Protein AF-A0A9Q1JQV5-F1 (afdb_monomer_lite)

Secondary structure (DSSP, 8-state):
------PPPSSPPP--B-TTSPBPEEEEEESSSSEEEEEEE-TTTTSTT----EEE-SPPPPHHHHHHHHHHHHHHHHHHHHHHHHHHHHHHHHHHHHHHHHHHHHHHHHHHHHHHHHHHHHHHHHHHHHHHHS--SS----TT--EEEETTEEEE-------SS-----------SS-----PPP----

Structure (mmCIF, N/CA/C/O backbone):
data_AF-A0A9Q1JQV5-F1
#
_entry.id   AF-A0A9Q1JQV5-F1
#
loop_
_atom_site.group_PDB
_atom_site.id
_atom_site.type_symbol
_atom_site.label_atom_id
_atom_site.label_alt_id
_atom_site.label_comp_id
_atom_site.label_asym_id
_atom_site.label_entity_id
_atom_site.label_seq_id
_atom_site.pdbx_PDB_ins_code
_atom_site.Cartn_x
_atom_site.Cartn_y
_atom_site.Cartn_z
_atom_site.occupancy
_atom_site.B_iso_or_equiv
_atom_site.auth_seq_id
_atom_site.auth_comp_id
_atom_site.auth_asym_id
_atom_site.auth_atom_id
_atom_site.pdbx_PDB_model_num
ATOM 1 N N . MET A 1 1 ? -1.420 -6.799 -9.155 1.00 31.72 1 MET A N 1
ATOM 2 C CA . MET A 1 1 ? -1.874 -7.531 -10.358 1.00 31.72 1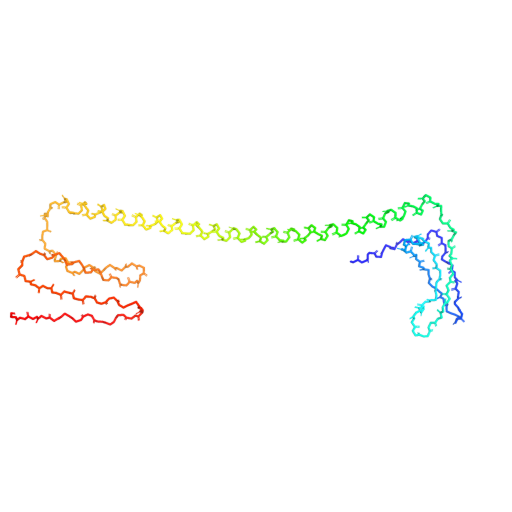 MET A CA 1
ATOM 3 C C . MET A 1 1 ? -1.419 -6.737 -11.572 1.00 31.72 1 MET A C 1
ATOM 5 O O . MET A 1 1 ? -1.831 -5.596 -11.700 1.00 31.72 1 MET A O 1
ATOM 9 N N . LEU A 1 2 ? -0.510 -7.272 -12.390 1.00 38.44 2 LEU A N 1
ATOM 10 C CA . LEU A 1 2 ? -0.051 -6.602 -13.613 1.00 38.44 2 LEU A CA 1
ATOM 11 C C . LEU A 1 2 ? -1.034 -6.947 -14.735 1.00 38.44 2 LEU A C 1
ATOM 13 O O . LEU A 1 2 ? -1.083 -8.092 -15.185 1.00 38.44 2 LEU A O 1
ATOM 17 N N . THR A 1 3 ? -1.856 -5.988 -15.151 1.00 36.53 3 THR A N 1
ATOM 18 C CA . THR A 1 3 ? -2.732 -6.151 -16.310 1.00 36.53 3 THR A CA 1
ATOM 19 C C . THR A 1 3 ? -1.882 -6.092 -17.578 1.00 36.53 3 THR A C 1
ATOM 21 O O . THR A 1 3 ? -1.351 -5.056 -17.967 1.00 36.53 3 THR A O 1
ATOM 24 N N . SER A 1 4 ? -1.723 -7.248 -18.224 1.00 40.97 4 SER A N 1
ATOM 25 C CA . SER A 1 4 ? -1.198 -7.345 -19.584 1.00 40.97 4 SER A CA 1
ATOM 26 C C . SER A 1 4 ? -2.226 -6.725 -20.534 1.00 40.97 4 SER A C 1
ATOM 28 O O . SER A 1 4 ? -3.188 -7.377 -20.937 1.00 40.97 4 SER A O 1
ATOM 30 N N . SER A 1 5 ? -2.052 -5.443 -20.858 1.00 43.06 5 SER A N 1
ATOM 31 C CA . SER A 1 5 ? -2.774 -4.815 -21.962 1.00 43.06 5 SER A CA 1
ATOM 32 C C . SER A 1 5 ? -2.203 -5.362 -23.268 1.00 43.06 5 SER A C 1
ATOM 34 O O . SER A 1 5 ? -1.092 -5.018 -23.672 1.00 43.06 5 SER A O 1
ATOM 36 N N . LYS A 1 6 ? -2.938 -6.273 -23.912 1.00 46.94 6 LYS A N 1
ATOM 37 C CA . LYS A 1 6 ? -2.655 -6.701 -25.285 1.00 46.94 6 LYS A CA 1
ATOM 38 C C . LYS A 1 6 ? -3.109 -5.600 -26.245 1.00 46.94 6 LYS A C 1
ATOM 40 O O . LYS A 1 6 ? -4.175 -5.700 -26.842 1.00 46.94 6 LYS A O 1
ATOM 45 N N . SER A 1 7 ? -2.299 -4.560 -26.411 1.00 45.34 7 SER A N 1
ATOM 46 C CA . SER A 1 7 ? -2.362 -3.719 -27.606 1.00 45.34 7 SER A CA 1
ATOM 47 C C . SER A 1 7 ? -1.628 -4.447 -28.734 1.00 45.34 7 SER A C 1
ATOM 49 O O . SER A 1 7 ? -0.429 -4.704 -28.620 1.00 45.34 7 SER A O 1
ATOM 51 N N . GLY A 1 8 ? -2.339 -4.823 -29.800 1.00 48.69 8 GLY A N 1
ATOM 52 C CA . GLY A 1 8 ? -1.699 -5.327 -31.019 1.00 48.69 8 GLY A CA 1
ATOM 53 C C . GLY A 1 8 ? -0.715 -4.290 -31.592 1.00 48.69 8 GLY A C 1
ATOM 54 O O . GLY A 1 8 ? -0.934 -3.093 -31.396 1.00 48.69 8 GLY A O 1
ATOM 55 N N . PRO A 1 9 ? 0.379 -4.693 -32.266 1.00 53.03 9 PRO A N 1
ATOM 56 C CA . PRO A 1 9 ? 1.404 -3.738 -32.673 1.00 53.03 9 PRO A CA 1
ATOM 57 C C . PRO A 1 9 ? 0.935 -2.892 -33.865 1.00 53.03 9 PRO A C 1
ATOM 59 O O . PRO A 1 9 ? 0.693 -3.430 -34.942 1.00 53.03 9 PRO A O 1
ATOM 62 N N . CYS A 1 10 ? 0.894 -1.564 -33.711 1.00 55.50 10 CYS A N 1
ATOM 63 C CA . CYS A 1 10 ? 0.786 -0.629 -34.842 1.00 55.50 10 CYS A CA 1
ATOM 64 C C . CYS A 1 10 ? 2.051 -0.610 -35.730 1.00 55.50 10 CYS A C 1
ATOM 66 O O . CYS A 1 10 ? 2.032 -0.006 -36.797 1.00 55.50 10 CYS A O 1
ATOM 68 N N . CYS A 1 11 ? 3.133 -1.291 -35.324 1.00 54.69 11 CYS A N 1
ATOM 69 C CA . CYS A 1 11 ? 4.363 -1.457 -36.103 1.00 54.69 11 CYS A CA 1
ATOM 70 C C . CYS A 1 11 ? 4.845 -2.917 -36.015 1.00 54.69 11 CYS A C 1
ATOM 72 O O . CYS A 1 11 ? 4.815 -3.482 -34.920 1.00 54.69 11 CYS A O 1
ATOM 74 N N . PRO A 1 12 ? 5.322 -3.541 -37.107 1.00 60.03 12 PRO A N 1
ATOM 75 C CA . PRO A 1 12 ? 5.851 -4.903 -37.058 1.00 60.03 12 PRO A CA 1
ATOM 76 C C . PRO A 1 12 ? 7.047 -4.992 -36.098 1.00 60.03 12 PRO A C 1
ATOM 78 O O . PRO A 1 12 ? 7.987 -4.205 -36.191 1.00 60.03 12 PRO A O 1
ATOM 81 N N . GLU A 1 13 ? 7.018 -5.953 -35.169 1.00 64.88 13 GLU A N 1
ATOM 82 C CA . GLU A 1 13 ? 8.130 -6.177 -34.239 1.00 64.88 13 GLU A CA 1
ATOM 83 C C . GLU A 1 13 ? 9.420 -6.548 -35.001 1.00 64.88 13 GLU A C 1
ATOM 85 O O . GLU A 1 13 ? 9.375 -7.396 -35.905 1.00 64.88 13 GLU A O 1
ATOM 90 N N . PRO A 1 14 ? 10.588 -5.980 -34.638 1.00 66.19 14 PRO A N 1
ATOM 91 C CA . PRO A 1 14 ? 11.852 -6.336 -35.271 1.00 66.19 14 PRO A CA 1
ATOM 92 C C . PRO A 1 14 ? 12.167 -7.823 -35.079 1.00 66.19 14 PRO A C 1
ATOM 94 O O . PRO A 1 14 ? 12.318 -8.309 -33.956 1.00 66.19 14 PRO A O 1
ATOM 97 N N . LYS A 1 15 ? 12.334 -8.564 -36.180 1.00 79.31 15 LYS A N 1
ATOM 98 C CA . LYS A 1 15 ? 12.764 -9.974 -36.157 1.00 79.31 15 LYS A CA 1
ATOM 99 C C . LYS A 1 15 ? 14.281 -10.074 -35.942 1.00 79.31 15 LYS A C 1
ATOM 101 O O . LYS A 1 15 ? 15.015 -10.477 -36.838 1.00 79.31 15 LYS A O 1
ATOM 106 N N . LYS A 1 16 ? 14.752 -9.682 -34.758 1.00 88.38 16 LYS A N 1
ATOM 107 C CA . LYS A 1 16 ? 16.171 -9.717 -34.370 1.00 88.38 16 LYS A CA 1
ATOM 108 C C . LYS A 1 16 ? 16.550 -11.068 -33.746 1.00 88.38 16 LYS A C 1
ATOM 110 O O . LYS A 1 16 ? 15.749 -11.696 -33.044 1.00 88.38 16 LYS A O 1
ATOM 115 N N . ILE A 1 17 ? 17.775 -11.513 -34.017 1.00 92.94 17 ILE A N 1
ATOM 116 C CA . ILE A 1 17 ? 18.350 -12.783 -33.556 1.00 92.94 17 ILE A CA 1
ATOM 117 C C . ILE A 1 17 ? 19.547 -12.476 -32.652 1.00 92.94 17 ILE A C 1
ATOM 119 O O . ILE A 1 17 ? 20.338 -11.596 -32.971 1.00 92.94 17 ILE A O 1
ATOM 123 N N . CYS A 1 18 ? 19.677 -13.179 -31.526 1.00 92.94 18 CYS A N 1
ATOM 124 C CA . CYS A 1 18 ? 20.790 -12.973 -30.600 1.00 92.94 18 CYS A CA 1
ATOM 125 C C . CYS A 1 18 ? 22.061 -13.711 -31.047 1.00 92.94 18 CYS A C 1
ATOM 127 O O . CYS A 1 18 ? 22.018 -14.560 -31.936 1.00 92.94 18 CYS A O 1
ATOM 129 N N . ASN A 1 19 ? 23.166 -13.494 -30.327 1.00 90.19 19 ASN A N 1
ATOM 130 C CA . ASN A 1 19 ? 24.467 -14.139 -30.575 1.00 90.19 19 ASN A CA 1
ATOM 131 C C . ASN A 1 19 ? 24.429 -15.684 -30.572 1.00 90.19 19 ASN A C 1
ATOM 133 O O . ASN A 1 19 ? 25.358 -16.323 -31.046 1.00 90.19 19 ASN A O 1
ATOM 137 N N . TYR A 1 20 ? 23.360 -16.295 -30.047 1.00 91.62 20 TYR A N 1
ATOM 138 C CA . TYR A 1 20 ? 23.155 -17.749 -30.017 1.00 91.62 20 TYR A CA 1
ATOM 139 C C . TYR A 1 20 ? 22.094 -18.235 -31.020 1.00 91.62 20 TYR A C 1
ATOM 141 O O . TYR A 1 20 ? 21.527 -19.312 -30.848 1.00 91.62 20 TYR A O 1
ATOM 149 N N . GLY A 1 21 ? 21.753 -17.431 -32.032 1.00 90.25 21 GLY A N 1
ATOM 150 C CA . GLY A 1 21 ? 20.847 -17.837 -33.113 1.00 90.25 21 GLY A CA 1
ATOM 151 C C . GLY A 1 21 ? 19.362 -17.895 -32.731 1.00 90.25 21 GLY A C 1
ATOM 152 O O . GLY A 1 21 ? 18.540 -18.378 -33.507 1.00 90.25 21 GLY A O 1
ATOM 153 N N . ARG A 1 22 ? 18.976 -17.403 -31.546 1.00 90.38 22 ARG A N 1
ATOM 154 C CA . ARG A 1 22 ? 17.585 -17.446 -31.057 1.00 90.38 22 ARG A CA 1
ATOM 155 C C . ARG A 1 22 ? 16.863 -16.119 -31.267 1.00 90.38 22 ARG A C 1
ATOM 157 O O . ARG A 1 22 ? 17.471 -15.057 -31.175 1.00 90.38 22 ARG A O 1
ATOM 164 N N . ARG A 1 23 ? 15.541 -16.177 -31.476 1.00 91.81 23 ARG A N 1
ATOM 165 C CA . ARG A 1 23 ? 14.697 -14.975 -31.590 1.00 91.81 23 ARG A CA 1
ATOM 166 C C . ARG A 1 23 ? 14.691 -14.174 -30.292 1.00 91.81 23 ARG A C 1
ATOM 168 O O . ARG A 1 23 ? 14.359 -14.707 -29.225 1.00 91.81 23 ARG A O 1
ATOM 175 N N . CYS A 1 24 ? 15.013 -12.896 -30.414 1.00 92.75 24 CYS A N 1
ATOM 176 C CA . CYS A 1 24 ? 14.991 -11.953 -29.311 1.00 92.75 24 CYS A CA 1
ATOM 177 C C . CYS A 1 24 ? 13.563 -11.537 -28.928 1.00 92.75 24 CYS A C 1
ATOM 179 O O . CYS A 1 24 ? 12.594 -11.875 -29.612 1.00 92.75 24 CYS A O 1
ATOM 181 N N . LYS A 1 25 ? 13.437 -10.840 -27.797 1.00 91.19 25 LYS A N 1
ATOM 182 C CA . LYS A 1 25 ? 12.190 -10.231 -27.318 1.00 91.19 25 LYS A CA 1
ATOM 183 C C . LYS A 1 25 ? 12.326 -8.714 -27.307 1.00 91.19 25 LYS A C 1
ATOM 185 O O . LYS A 1 25 ? 13.421 -8.213 -27.065 1.00 91.19 25 LYS A O 1
ATOM 190 N N . VAL A 1 26 ? 11.214 -8.022 -27.532 1.00 91.19 26 VAL A N 1
ATOM 191 C CA . VAL A 1 26 ? 11.098 -6.574 -27.341 1.00 91.19 26 VAL A CA 1
ATOM 192 C C . VAL A 1 26 ? 10.566 -6.309 -25.935 1.00 91.19 26 VAL A C 1
ATOM 194 O O . VAL A 1 26 ? 9.636 -6.980 -25.487 1.00 91.19 26 VAL A O 1
ATOM 197 N N . ALA A 1 27 ? 11.148 -5.337 -25.246 1.00 90.50 27 ALA A N 1
ATOM 198 C CA . ALA A 1 27 ? 10.691 -4.854 -23.952 1.00 90.50 27 ALA A CA 1
ATOM 199 C C . ALA A 1 27 ? 10.772 -3.325 -23.904 1.00 90.50 27 ALA A C 1
ATOM 201 O O . ALA A 1 27 ? 11.545 -2.722 -24.644 1.00 90.50 27 ALA A O 1
ATOM 202 N N . THR A 1 28 ? 9.989 -2.708 -23.020 1.00 90.12 28 THR A N 1
ATOM 203 C CA . THR A 1 28 ? 10.016 -1.262 -22.770 1.00 90.12 28 THR A CA 1
ATOM 204 C C . THR A 1 28 ? 10.679 -0.997 -21.426 1.00 90.12 28 THR A C 1
ATOM 206 O O . THR A 1 28 ? 10.290 -1.577 -20.411 1.00 90.12 28 THR A O 1
ATOM 209 N N . SER A 1 29 ? 11.679 -0.122 -21.400 1.00 89.94 29 SER A N 1
ATOM 210 C CA . SER A 1 29 ? 12.294 0.342 -20.163 1.00 89.94 29 SER A CA 1
ATOM 211 C C . SER A 1 29 ? 11.342 1.290 -19.434 1.00 89.94 29 SER A C 1
ATOM 213 O O . SER A 1 29 ? 10.851 2.263 -19.996 1.00 89.94 29 SER A O 1
ATOM 215 N N . MET A 1 30 ? 11.107 1.011 -18.156 1.00 87.00 30 MET A N 1
ATOM 216 C CA . MET A 1 30 ? 10.305 1.845 -17.251 1.00 87.00 30 MET A CA 1
ATOM 217 C C . MET A 1 30 ? 11.185 2.501 -16.180 1.00 87.00 30 MET A C 1
ATOM 219 O O . MET A 1 30 ? 10.740 2.783 -15.075 1.00 87.00 30 MET A O 1
ATOM 223 N N . THR A 1 31 ? 12.471 2.683 -16.482 1.00 87.69 31 THR A N 1
ATOM 224 C CA . THR A 1 31 ? 13.420 3.319 -15.563 1.00 87.69 31 THR A CA 1
ATOM 225 C C . THR A 1 31 ? 13.381 4.835 -15.719 1.00 87.69 31 THR A C 1
ATOM 227 O O . THR A 1 31 ? 13.207 5.329 -16.829 1.00 87.69 31 THR A O 1
ATOM 230 N N . LEU A 1 32 ? 13.634 5.584 -14.638 1.00 86.50 32 LEU A N 1
ATOM 231 C CA . LEU A 1 32 ? 13.692 7.054 -14.692 1.00 86.50 32 LEU A CA 1
ATOM 232 C C . LEU A 1 32 ? 14.776 7.569 -15.657 1.00 86.50 32 LEU A C 1
ATOM 234 O O . LEU A 1 32 ? 14.620 8.631 -16.249 1.00 86.50 32 LEU A O 1
ATOM 238 N N . LYS A 1 33 ? 15.866 6.806 -15.831 1.00 86.12 33 LYS A N 1
ATOM 239 C CA . LYS A 1 33 ? 16.970 7.151 -16.740 1.00 86.12 33 LYS A CA 1
ATOM 240 C C . LYS A 1 33 ? 16.616 6.925 -18.212 1.00 86.12 33 LYS A C 1
ATOM 242 O O . LYS A 1 33 ? 17.044 7.699 -19.057 1.00 86.12 33 LYS A O 1
ATOM 247 N N . ASN A 1 34 ? 15.857 5.871 -18.514 1.00 86.19 34 ASN A N 1
ATOM 248 C CA . ASN A 1 34 ? 15.462 5.510 -19.877 1.00 86.19 34 ASN A CA 1
ATOM 249 C C . ASN A 1 34 ? 13.950 5.226 -19.926 1.00 86.19 34 ASN A C 1
ATOM 251 O O . ASN A 1 34 ? 13.559 4.070 -20.111 1.00 86.19 34 ASN A O 1
ATOM 255 N N . PRO A 1 35 ? 13.082 6.222 -19.707 1.00 86.56 35 PRO A N 1
ATOM 256 C CA . PRO A 1 35 ? 11.647 5.986 -19.636 1.00 86.56 35 PRO A CA 1
ATOM 257 C C . PRO A 1 35 ? 11.096 5.688 -21.030 1.00 86.56 35 PRO A C 1
ATOM 259 O O . PRO A 1 35 ? 11.472 6.340 -21.997 1.00 86.56 35 PRO A O 1
ATOM 262 N N . ILE A 1 36 ? 10.195 4.713 -21.138 1.00 87.31 36 ILE A N 1
ATOM 263 C CA . ILE A 1 36 ? 9.396 4.403 -22.338 1.00 87.31 36 ILE A CA 1
ATOM 264 C C . ILE A 1 36 ? 10.227 3.942 -23.561 1.00 87.31 36 ILE A C 1
ATOM 266 O O . ILE A 1 36 ? 9.671 3.575 -24.590 1.00 87.31 36 ILE A O 1
ATOM 270 N N . HIS A 1 37 ? 11.551 3.832 -23.447 1.00 88.56 37 HIS A N 1
ATOM 271 C CA . HIS A 1 37 ? 12.402 3.334 -24.527 1.00 88.56 37 HIS A CA 1
ATOM 272 C C . HIS A 1 37 ? 12.245 1.830 -24.744 1.00 88.56 37 HIS A C 1
ATOM 274 O O . HIS A 1 37 ? 12.424 1.047 -23.805 1.00 88.56 37 HIS A O 1
ATOM 280 N N . ARG A 1 38 ? 11.985 1.401 -25.982 1.00 90.62 38 ARG A N 1
ATOM 281 C CA . ARG A 1 38 ? 11.983 -0.020 -26.338 1.00 90.62 38 ARG A CA 1
ATOM 282 C C . ARG A 1 38 ? 13.371 -0.513 -26.707 1.00 90.62 38 ARG A C 1
ATOM 284 O O . ARG A 1 38 ? 14.119 0.130 -27.445 1.00 90.62 38 ARG A O 1
ATOM 291 N N . PHE A 1 39 ? 13.681 -1.709 -26.236 1.00 91.31 39 PHE A N 1
ATOM 292 C CA . PHE A 1 39 ? 14.902 -2.430 -26.547 1.00 91.31 39 PHE A CA 1
ATOM 293 C C . PHE A 1 39 ? 14.593 -3.873 -26.930 1.00 91.31 39 PHE A C 1
ATOM 295 O O . PHE A 1 39 ? 13.621 -4.476 -26.468 1.00 91.31 39 PHE A O 1
ATOM 302 N N . VAL A 1 40 ? 15.444 -4.438 -27.778 1.00 93.38 40 VAL A N 1
ATOM 303 C CA . VAL A 1 40 ? 15.525 -5.871 -28.018 1.00 93.38 40 VAL A CA 1
ATOM 304 C C . VAL A 1 40 ? 16.546 -6.460 -27.062 1.00 93.38 40 VAL A C 1
ATOM 306 O O . VAL A 1 40 ? 17.635 -5.919 -26.903 1.00 93.38 40 VAL A O 1
ATOM 309 N N . HIS A 1 41 ? 16.239 -7.616 -26.483 1.00 93.06 41 HIS A N 1
ATOM 310 C CA . HIS A 1 41 ? 17.221 -8.389 -25.733 1.00 93.06 41 HIS A CA 1
ATOM 311 C C . HIS A 1 41 ? 17.092 -9.896 -25.975 1.00 93.06 41 HIS A C 1
ATOM 313 O O . HIS A 1 41 ? 16.066 -10.400 -26.457 1.00 93.06 41 HIS A O 1
ATOM 319 N N . CYS A 1 42 ? 18.147 -10.643 -25.634 1.00 94.06 42 CYS A N 1
ATOM 320 C CA . CYS A 1 42 ? 18.117 -12.102 -25.667 1.00 94.06 42 CYS A CA 1
ATOM 321 C C . CYS A 1 42 ? 16.952 -12.636 -24.822 1.00 94.06 42 CYS A C 1
ATOM 323 O O . CYS A 1 42 ? 16.752 -12.244 -23.674 1.00 94.06 42 CYS A O 1
ATOM 325 N N . ARG A 1 43 ? 16.208 -13.609 -25.359 1.00 90.62 43 ARG A N 1
ATOM 326 C CA . ARG A 1 43 ? 15.078 -14.232 -24.652 1.00 90.62 43 ARG A CA 1
ATOM 327 C C . ARG A 1 43 ? 15.454 -14.824 -23.286 1.00 90.62 43 ARG A C 1
ATOM 329 O O . ARG A 1 43 ? 14.597 -14.851 -22.408 1.00 90.62 43 ARG A O 1
ATOM 336 N N . ASN A 1 44 ? 16.701 -15.278 -23.141 1.00 92.38 44 ASN A N 1
ATOM 337 C CA . ASN A 1 44 ? 17.248 -15.872 -21.918 1.00 92.38 44 ASN A CA 1
ATOM 338 C C . ASN A 1 44 ? 18.237 -14.920 -21.212 1.00 92.38 44 ASN A C 1
ATOM 340 O O . ASN A 1 44 ? 19.111 -15.386 -20.489 1.00 92.38 44 ASN A O 1
ATOM 344 N N . TYR A 1 45 ? 18.162 -13.609 -21.470 1.00 90.12 45 TYR A N 1
ATOM 345 C CA . TYR A 1 45 ? 19.042 -12.608 -20.856 1.00 90.12 45 TYR A CA 1
ATOM 346 C C . TYR A 1 45 ? 19.071 -12.749 -19.324 1.00 90.12 45 TYR A C 1
ATOM 348 O O . TYR A 1 45 ? 18.017 -12.865 -18.700 1.00 90.12 45 TYR A O 1
ATOM 356 N N . GLY A 1 46 ? 20.270 -12.764 -18.731 1.00 85.62 46 GLY A N 1
ATOM 357 C CA . GLY A 1 46 ? 20.477 -12.917 -17.282 1.00 85.62 46 GLY A CA 1
ATOM 358 C C . GLY A 1 46 ? 20.195 -14.316 -16.708 1.00 85.62 46 GLY A C 1
ATOM 359 O O . GLY A 1 46 ? 20.370 -14.518 -15.510 1.00 85.62 46 GLY A O 1
ATOM 360 N N . GLY A 1 47 ? 19.767 -15.279 -17.530 1.00 87.75 47 GLY A N 1
ATOM 361 C CA . GLY A 1 47 ? 19.538 -16.670 -17.133 1.00 87.75 47 GLY A CA 1
ATOM 362 C C . GLY A 1 47 ? 20.606 -17.635 -17.658 1.00 87.75 47 GLY A C 1
ATOM 363 O O . GLY A 1 47 ? 21.420 -17.296 -18.520 1.00 87.75 47 GLY A O 1
ATOM 364 N N . GLY A 1 48 ? 20.572 -18.879 -17.171 1.00 85.19 48 GLY A N 1
ATOM 365 C CA . GLY A 1 48 ? 21.452 -19.950 -17.645 1.00 85.19 48 GLY A CA 1
ATOM 366 C C . GLY A 1 48 ? 21.292 -20.214 -19.149 1.00 85.19 48 GLY A C 1
ATOM 367 O O . GLY A 1 48 ? 20.178 -20.347 -19.658 1.00 85.19 48 GLY A O 1
ATOM 368 N N . GLY A 1 49 ? 22.413 -20.264 -19.875 1.00 84.56 49 GLY A N 1
ATOM 369 C CA . GLY A 1 49 ? 22.434 -20.495 -21.324 1.00 84.56 49 GLY A CA 1
ATOM 370 C C . GLY A 1 49 ? 21.956 -19.309 -22.176 1.00 84.56 49 GLY A C 1
ATOM 371 O O . GLY A 1 49 ? 21.698 -19.483 -23.371 1.00 84.56 49 GLY A O 1
ATOM 372 N N . GLY A 1 50 ? 21.791 -18.117 -21.594 1.00 89.50 50 GLY A N 1
ATOM 373 C CA . GLY A 1 50 ? 21.547 -16.859 -22.301 1.00 89.50 50 GLY A CA 1
ATOM 374 C C . GLY A 1 50 ? 22.822 -16.158 -22.766 1.00 89.50 50 GLY A C 1
ATOM 375 O O . GLY A 1 50 ? 23.915 -16.496 -22.332 1.00 89.50 50 GLY A O 1
ATOM 376 N N . CYS A 1 51 ? 22.662 -15.171 -23.647 1.00 92.25 51 CYS A N 1
ATOM 377 C CA . CYS A 1 51 ? 23.720 -14.221 -23.994 1.00 92.25 51 CYS A CA 1
ATOM 378 C C . CYS A 1 51 ? 23.274 -12.802 -23.629 1.00 92.25 51 CYS A C 1
ATOM 380 O O . CYS A 1 51 ? 22.097 -12.561 -23.347 1.00 92.25 51 CYS A O 1
ATOM 382 N N . ASP A 1 52 ? 24.220 -11.880 -23.658 1.00 92.81 52 ASP A N 1
ATOM 383 C CA . ASP A 1 52 ? 24.115 -10.473 -23.275 1.00 92.81 52 ASP A CA 1
ATOM 384 C C . ASP A 1 52 ? 23.588 -9.553 -24.388 1.00 92.81 52 ASP A C 1
ATOM 386 O O . ASP A 1 52 ? 23.573 -8.338 -24.221 1.00 92.81 52 ASP A O 1
ATOM 390 N N . TYR A 1 53 ? 23.121 -10.114 -25.510 1.00 93.94 53 TYR A N 1
ATOM 391 C CA . TYR A 1 53 ? 22.603 -9.325 -26.629 1.00 93.94 53 TYR A CA 1
ATOM 392 C C . TYR A 1 53 ? 21.508 -8.347 -26.178 1.00 93.94 53 TYR A C 1
ATOM 394 O O . TYR A 1 53 ? 20.478 -8.766 -25.628 1.00 93.94 53 TYR A O 1
ATOM 402 N N . PHE A 1 54 ? 21.735 -7.068 -26.478 1.00 92.94 54 PHE A N 1
ATOM 403 C CA . PHE A 1 54 ? 20.884 -5.929 -26.164 1.00 92.94 54 PHE A CA 1
ATOM 404 C C . PHE A 1 54 ? 21.026 -4.862 -27.261 1.00 92.94 54 PHE A C 1
ATOM 406 O O . PHE A 1 54 ? 22.141 -4.539 -27.667 1.00 92.94 54 PHE A O 1
ATOM 413 N N . GLU A 1 55 ? 19.914 -4.297 -27.730 1.00 91.25 55 GLU A N 1
ATOM 414 C CA . GLU A 1 55 ? 19.899 -3.234 -28.743 1.00 91.25 55 GLU A CA 1
ATOM 415 C C . GLU A 1 55 ? 18.696 -2.306 -28.511 1.00 91.25 55 GLU A C 1
ATOM 417 O O . GLU A 1 55 ? 17.570 -2.783 -28.369 1.00 91.25 55 GLU A O 1
ATOM 422 N N . TRP A 1 56 ? 18.900 -0.987 -28.488 1.00 90.88 56 TRP A N 1
ATOM 423 C CA . TRP A 1 56 ? 17.788 -0.027 -28.478 1.00 90.88 56 TRP A CA 1
ATOM 424 C C . TRP A 1 56 ? 17.106 0.009 -29.853 1.00 90.88 56 TRP A C 1
ATOM 426 O O . TRP A 1 56 ? 17.784 0.009 -30.876 1.00 90.88 56 TRP A O 1
ATOM 436 N N . ILE A 1 57 ? 15.770 0.019 -29.880 1.00 88.00 57 ILE A N 1
ATOM 437 C CA . ILE A 1 57 ? 14.976 0.022 -31.128 1.00 88.00 57 ILE A CA 1
ATOM 438 C C . ILE A 1 57 ? 14.456 1.417 -31.444 1.00 88.00 57 ILE A C 1
ATOM 440 O O . ILE A 1 57 ? 14.306 1.775 -32.608 1.00 88.00 57 ILE A O 1
ATOM 444 N N . ASP A 1 58 ? 14.127 2.168 -30.399 1.00 83.94 58 ASP A N 1
ATOM 445 C CA . ASP A 1 58 ? 13.516 3.478 -30.542 1.00 83.94 58 ASP A CA 1
ATOM 446 C C . ASP A 1 58 ? 14.577 4.566 -30.632 1.00 83.94 58 ASP A C 1
ATOM 448 O O . ASP A 1 58 ? 15.601 4.520 -29.944 1.00 83.94 58 ASP A O 1
ATOM 452 N N . GLU A 1 59 ? 14.275 5.587 -31.427 1.00 78.00 59 GLU A N 1
ATOM 453 C CA . GLU A 1 59 ? 14.983 6.859 -31.371 1.00 78.00 59 GLU A CA 1
ATOM 454 C C . GLU A 1 59 ? 14.824 7.508 -29.985 1.00 78.00 59 GLU A C 1
ATOM 456 O O . GLU A 1 59 ? 13.915 7.190 -29.205 1.00 78.00 59 GLU A O 1
ATOM 461 N N . SER A 1 60 ? 15.737 8.423 -29.650 1.00 74.88 60 SER A N 1
ATOM 462 C CA . SER A 1 60 ? 15.648 9.197 -28.411 1.00 74.88 60 SER A CA 1
ATOM 463 C C . SER A 1 60 ? 14.298 9.917 -28.345 1.00 74.88 60 SER A C 1
ATOM 465 O O . SER A 1 60 ? 13.951 10.637 -29.278 1.00 74.88 60 SER A O 1
ATOM 467 N N . LEU A 1 61 ? 13.554 9.764 -27.244 1.00 76.50 61 LEU A N 1
ATOM 468 C CA . LEU A 1 61 ? 12.296 10.484 -27.059 1.00 76.50 61 LEU A CA 1
ATOM 469 C C . LEU A 1 61 ? 12.549 11.992 -27.069 1.00 76.50 61 LEU A C 1
ATOM 471 O O . LEU A 1 61 ? 13.600 12.457 -26.615 1.00 76.50 61 LEU A O 1
ATOM 475 N N . ASP A 1 62 ? 11.557 12.754 -27.516 1.00 87.38 62 ASP A N 1
ATOM 476 C CA . ASP A 1 62 ? 11.560 14.197 -27.309 1.00 87.38 62 ASP A CA 1
ATOM 477 C C . ASP A 1 62 ? 11.644 14.520 -25.804 1.00 87.38 62 ASP A C 1
ATOM 479 O O . ASP A 1 62 ? 11.061 13.818 -24.968 1.00 87.38 62 ASP A O 1
ATOM 483 N N . GLU A 1 63 ? 12.383 15.573 -25.446 1.00 87.38 63 GLU A N 1
ATOM 484 C CA . GLU A 1 63 ? 12.619 15.950 -24.045 1.00 87.38 63 GLU A CA 1
ATOM 485 C C . GLU A 1 63 ? 11.323 16.236 -23.290 1.00 87.38 63 GLU A C 1
ATOM 487 O O . GLU A 1 63 ? 11.182 15.850 -22.128 1.00 87.38 63 GLU A O 1
ATOM 492 N N . ARG A 1 64 ? 10.317 16.804 -23.961 1.00 91.25 64 ARG A N 1
ATOM 493 C CA . ARG A 1 64 ? 9.010 17.027 -23.347 1.00 91.25 64 ARG A CA 1
ATOM 494 C C . ARG A 1 64 ? 8.333 15.709 -22.987 1.00 91.25 64 ARG A C 1
ATOM 496 O O . ARG A 1 64 ? 7.795 15.576 -21.889 1.00 91.25 64 ARG A O 1
ATOM 503 N N . VAL A 1 65 ? 8.369 14.731 -23.892 1.00 89.12 65 VAL A N 1
ATOM 504 C CA . VAL A 1 65 ? 7.761 13.408 -23.677 1.00 89.12 65 VAL A CA 1
ATOM 505 C C . VAL A 1 65 ? 8.480 12.669 -22.552 1.00 89.12 65 VAL A C 1
ATOM 507 O O . VAL A 1 65 ? 7.825 12.101 -21.678 1.00 89.12 65 VAL A O 1
ATOM 510 N N . ARG A 1 66 ? 9.815 12.730 -22.523 1.00 88.56 66 ARG A N 1
ATOM 511 C CA . ARG A 1 66 ? 10.636 12.167 -21.444 1.00 88.56 66 ARG A CA 1
ATOM 512 C C . ARG A 1 66 ? 10.279 12.781 -20.093 1.00 88.56 66 ARG A C 1
ATOM 514 O O . ARG A 1 66 ? 9.992 12.042 -19.155 1.00 88.56 66 ARG A O 1
ATOM 521 N N . SER A 1 67 ? 10.249 14.109 -20.005 1.00 91.50 67 SER A N 1
ATOM 522 C CA . SER A 1 67 ? 9.916 14.832 -18.774 1.00 91.50 67 SER A CA 1
ATOM 523 C C . SER A 1 67 ? 8.517 14.470 -18.264 1.00 91.50 67 SER A C 1
ATOM 525 O O . SER A 1 67 ? 8.351 14.139 -17.089 1.00 91.50 67 SER A O 1
ATOM 527 N N . MET A 1 68 ? 7.521 14.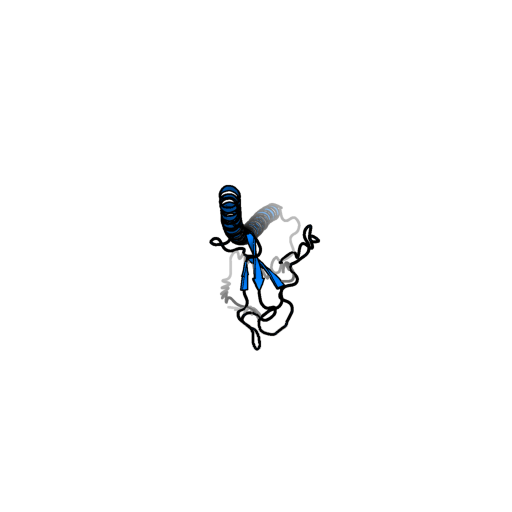421 -19.156 1.00 93.56 68 MET A N 1
ATOM 528 C CA . MET A 1 68 ? 6.165 13.983 -18.810 1.00 93.56 68 MET A CA 1
ATOM 529 C C . MET A 1 68 ? 6.130 12.534 -18.314 1.00 93.56 68 MET A C 1
ATOM 531 O O . MET A 1 68 ? 5.487 12.251 -17.306 1.00 93.56 68 MET A O 1
ATOM 535 N N . ALA A 1 69 ? 6.825 11.618 -18.992 1.00 90.94 69 ALA A N 1
ATOM 536 C CA . ALA A 1 69 ? 6.883 10.211 -18.607 1.00 90.94 69 ALA A CA 1
ATOM 537 C C . ALA A 1 69 ? 7.484 10.022 -17.209 1.00 90.94 69 ALA A C 1
ATOM 539 O O . ALA A 1 69 ? 6.913 9.313 -16.382 1.00 90.94 69 ALA A O 1
ATOM 540 N N . VAL A 1 70 ? 8.601 10.698 -16.928 1.00 92.75 70 VAL A N 1
ATOM 541 C CA . VAL A 1 70 ? 9.242 10.692 -15.607 1.00 92.75 70 VAL A CA 1
ATOM 542 C C . VAL A 1 70 ? 8.305 11.273 -14.552 1.00 92.75 70 VAL A C 1
ATOM 544 O O . VAL A 1 70 ? 8.103 10.651 -13.511 1.00 92.75 70 VAL A O 1
ATOM 547 N N . GLY A 1 71 ? 7.692 12.428 -14.829 1.00 94.50 71 GLY A N 1
ATOM 548 C CA . GLY A 1 71 ? 6.747 13.067 -13.914 1.00 94.50 71 GLY A CA 1
ATOM 549 C C . GLY A 1 71 ? 5.566 12.160 -13.565 1.00 94.50 71 GLY A C 1
ATOM 550 O O . GLY A 1 71 ? 5.203 12.048 -12.395 1.00 94.50 71 GLY A O 1
ATOM 551 N N . LEU A 1 72 ? 5.016 11.450 -14.554 1.00 94.44 72 LEU A N 1
ATOM 552 C CA . LEU A 1 72 ? 3.938 10.482 -14.347 1.00 94.44 72 LEU A CA 1
ATOM 553 C C . LEU A 1 72 ? 4.380 9.285 -13.501 1.00 94.44 72 LEU A C 1
ATOM 555 O O . LEU A 1 72 ? 3.641 8.888 -12.606 1.00 94.44 72 LEU A O 1
ATOM 559 N N . MET A 1 73 ? 5.569 8.725 -13.743 1.00 92.25 73 MET A N 1
ATOM 560 C CA . MET A 1 73 ? 6.095 7.611 -12.942 1.00 92.25 73 MET A CA 1
ATOM 561 C C . MET A 1 73 ? 6.267 8.014 -11.474 1.00 92.25 73 MET A C 1
ATOM 563 O O . MET A 1 73 ? 5.745 7.346 -10.586 1.00 92.25 73 MET A O 1
ATOM 567 N N . VAL A 1 74 ? 6.920 9.153 -11.224 1.00 95.12 74 VAL A N 1
ATOM 568 C CA . VAL A 1 74 ? 7.141 9.673 -9.865 1.00 95.12 74 VAL A CA 1
ATOM 569 C C . VAL A 1 74 ? 5.816 9.978 -9.169 1.00 95.12 74 VAL A C 1
ATOM 571 O O . VAL A 1 74 ? 5.630 9.641 -7.998 1.00 95.12 74 VAL A O 1
ATOM 574 N N . SER A 1 75 ? 4.875 10.598 -9.884 1.00 96.31 75 SER A N 1
ATOM 575 C CA . SER A 1 75 ? 3.543 10.879 -9.354 1.00 96.31 75 SER A CA 1
ATOM 576 C C . SER A 1 75 ? 2.799 9.592 -8.996 1.00 96.31 75 SER A C 1
ATOM 578 O O . SER A 1 75 ? 2.251 9.500 -7.901 1.00 96.31 75 SER A O 1
ATOM 580 N N . ASN A 1 76 ? 2.846 8.574 -9.856 1.00 95.88 76 ASN A N 1
ATOM 581 C CA . ASN A 1 76 ? 2.211 7.284 -9.610 1.00 95.88 76 ASN A CA 1
ATOM 582 C C . ASN A 1 76 ? 2.807 6.563 -8.389 1.00 95.88 76 ASN A C 1
ATOM 584 O O . ASN A 1 76 ? 2.057 6.050 -7.561 1.00 95.88 76 ASN A O 1
ATOM 588 N N . ASP A 1 77 ? 4.132 6.574 -8.230 1.00 94.75 77 ASP A N 1
ATOM 589 C CA . ASP A 1 77 ? 4.802 5.979 -7.066 1.00 94.75 77 ASP A CA 1
ATOM 590 C C . ASP A 1 77 ? 4.442 6.720 -5.770 1.00 94.75 77 ASP A C 1
ATOM 592 O O . ASP A 1 77 ? 4.171 6.100 -4.739 1.00 94.75 77 ASP A O 1
ATOM 596 N N . THR A 1 78 ? 4.363 8.051 -5.838 1.00 97.19 78 THR A N 1
ATOM 597 C CA . THR A 1 78 ? 3.939 8.896 -4.712 1.00 97.19 78 THR A CA 1
ATOM 598 C C . THR A 1 78 ? 2.491 8.600 -4.323 1.00 97.19 78 THR A C 1
ATOM 600 O O . THR A 1 78 ? 2.190 8.407 -3.146 1.00 97.19 78 THR A O 1
ATOM 603 N N . MET A 1 79 ? 1.590 8.504 -5.304 1.00 97.88 79 MET A N 1
ATOM 604 C CA . MET A 1 79 ? 0.185 8.165 -5.072 1.00 97.88 79 MET A CA 1
ATOM 605 C C . MET A 1 79 ? 0.030 6.756 -4.499 1.00 97.88 79 MET A C 1
ATOM 607 O O . MET A 1 79 ? -0.757 6.559 -3.578 1.00 97.88 79 MET A O 1
ATOM 611 N N . ALA A 1 80 ? 0.797 5.779 -4.984 1.00 97.50 80 ALA A N 1
ATOM 612 C CA . ALA A 1 80 ? 0.772 4.421 -4.449 1.00 97.50 80 ALA A CA 1
ATOM 613 C C . ALA A 1 80 ? 1.228 4.373 -2.980 1.00 97.50 80 ALA A C 1
ATOM 615 O O . ALA A 1 80 ? 0.630 3.662 -2.168 1.00 97.50 80 ALA A O 1
ATOM 616 N N . ALA A 1 81 ? 2.253 5.151 -2.619 1.00 98.00 81 ALA A N 1
ATOM 617 C CA . ALA A 1 81 ? 2.699 5.279 -1.235 1.00 98.00 81 ALA A CA 1
ATOM 618 C C . ALA A 1 81 ? 1.634 5.942 -0.345 1.00 98.00 81 ALA A C 1
ATOM 620 O O . ALA A 1 81 ? 1.388 5.474 0.768 1.00 98.00 81 ALA A O 1
ATOM 621 N N . GLU A 1 82 ? 0.969 6.984 -0.847 1.00 98.12 82 GLU A N 1
ATOM 622 C CA . GLU A 1 82 ? -0.092 7.688 -0.123 1.00 98.12 82 GLU A CA 1
ATOM 623 C C . GLU A 1 82 ? -1.324 6.803 0.098 1.00 98.12 82 GLU A C 1
ATOM 625 O O . GLU A 1 82 ? -1.838 6.743 1.212 1.00 98.12 82 GLU A O 1
ATOM 630 N N . ILE A 1 83 ? -1.759 6.053 -0.922 1.00 98.56 83 ILE A N 1
ATOM 631 C CA . ILE A 1 83 ? -2.854 5.077 -0.803 1.00 98.56 83 ILE A CA 1
ATOM 632 C C . ILE A 1 83 ? -2.546 4.086 0.315 1.00 98.56 83 ILE A C 1
ATOM 634 O O . ILE A 1 83 ? -3.360 3.901 1.216 1.00 98.56 83 ILE A O 1
ATOM 638 N N . LYS A 1 84 ? -1.339 3.514 0.312 1.00 98.44 84 LYS A N 1
ATOM 639 C CA . LYS A 1 84 ? -0.918 2.570 1.349 1.00 98.44 84 LYS A CA 1
ATOM 640 C C . LYS A 1 84 ? -0.923 3.204 2.743 1.00 98.44 84 LYS A C 1
ATOM 642 O O . LYS A 1 84 ? -1.290 2.547 3.715 1.00 98.44 84 LYS A O 1
ATOM 647 N N . ARG A 1 85 ? -0.514 4.472 2.865 1.00 98.44 85 ARG A N 1
ATOM 648 C CA . ARG A 1 85 ? -0.557 5.200 4.142 1.00 98.44 85 ARG A CA 1
ATOM 649 C C . ARG A 1 85 ? -1.996 5.363 4.630 1.00 98.44 85 ARG A C 1
ATOM 651 O O . ARG A 1 85 ? -2.291 5.012 5.767 1.00 98.44 85 ARG A O 1
ATOM 658 N N . LEU A 1 86 ? -2.884 5.831 3.756 1.00 98.50 86 LEU A N 1
ATOM 659 C CA . LEU A 1 86 ? -4.295 6.048 4.073 1.00 98.50 86 LEU A CA 1
ATOM 660 C C . LEU A 1 86 ? -5.023 4.745 4.422 1.00 98.50 86 LEU A C 1
ATOM 662 O O . LEU A 1 86 ? -5.870 4.746 5.312 1.00 98.50 86 LEU A O 1
ATOM 666 N N . GLU A 1 87 ? -4.691 3.632 3.768 1.00 98.44 87 GLU A N 1
ATOM 667 C CA . GLU A 1 87 ? -5.228 2.310 4.111 1.00 98.44 87 GLU A CA 1
ATOM 668 C C . GLU A 1 87 ? -4.845 1.895 5.539 1.00 98.44 87 GLU A C 1
ATOM 670 O O . GLU A 1 87 ? -5.716 1.473 6.305 1.00 98.44 87 GLU A O 1
ATOM 675 N N . ASN A 1 88 ? -3.579 2.088 5.929 1.00 98.44 88 ASN A N 1
ATOM 676 C CA . ASN A 1 88 ? -3.116 1.806 7.291 1.00 98.44 88 ASN A CA 1
ATOM 677 C C . ASN A 1 88 ? -3.811 2.707 8.327 1.00 98.44 88 ASN A C 1
ATOM 679 O O . ASN A 1 88 ? -4.248 2.228 9.376 1.00 98.44 88 ASN A O 1
ATOM 683 N N . ASP A 1 89 ? -3.949 4.003 8.031 1.00 98.38 89 ASP A N 1
ATOM 684 C CA . ASP A 1 89 ? -4.625 4.960 8.915 1.00 98.38 89 ASP A CA 1
ATOM 685 C C . ASP A 1 89 ? -6.113 4.611 9.080 1.00 98.38 89 ASP A C 1
ATOM 687 O O . ASP A 1 89 ? -6.657 4.662 10.187 1.00 98.38 89 ASP A O 1
ATOM 691 N N . LEU A 1 90 ? -6.775 4.199 7.994 1.00 98.62 90 LEU A N 1
ATOM 692 C CA . LEU A 1 90 ? -8.165 3.752 8.015 1.00 98.62 90 LEU A CA 1
ATOM 693 C C . LEU A 1 90 ? -8.339 2.504 8.889 1.00 98.62 90 LEU A C 1
ATOM 695 O O . LEU A 1 90 ? -9.316 2.407 9.636 1.00 98.62 90 LEU A O 1
ATOM 699 N N . GLU A 1 91 ? -7.418 1.545 8.807 1.00 98.56 91 GLU A N 1
ATOM 700 C CA . GLU A 1 91 ? -7.443 0.348 9.648 1.00 98.56 91 GLU A CA 1
ATOM 701 C C . GLU A 1 91 ? -7.244 0.694 11.131 1.00 98.56 91 GLU A C 1
ATOM 703 O O . GLU A 1 91 ? -8.019 0.241 11.981 1.00 98.56 91 GLU A O 1
ATOM 708 N N . ALA A 1 92 ? -6.290 1.575 11.442 1.00 98.38 92 ALA A N 1
ATOM 709 C CA . ALA A 1 92 ? -6.058 2.057 12.800 1.00 98.38 92 ALA A CA 1
ATOM 710 C C . ALA A 1 92 ? -7.293 2.775 13.376 1.00 98.38 92 ALA A C 1
ATOM 712 O O . ALA A 1 92 ? -7.721 2.488 14.498 1.00 98.38 92 ALA A O 1
ATOM 713 N N . GLN A 1 93 ? -7.928 3.655 12.595 1.00 98.38 93 GLN A N 1
ATOM 714 C CA . GLN A 1 93 ? -9.156 4.339 13.011 1.00 98.38 93 GLN A CA 1
ATOM 715 C C . GLN A 1 93 ? -10.321 3.368 13.216 1.00 98.38 93 GLN A C 1
ATOM 717 O O . GLN A 1 93 ? -11.042 3.479 14.210 1.00 98.38 93 GLN A O 1
ATOM 722 N N . LYS A 1 94 ? -10.506 2.384 12.326 1.00 98.44 94 LYS A N 1
ATOM 723 C CA . LYS A 1 94 ? -11.534 1.341 12.490 1.00 98.44 94 LYS A CA 1
ATOM 724 C C . LYS A 1 94 ? -11.341 0.562 13.789 1.00 98.44 94 LYS A C 1
ATOM 726 O O . LYS A 1 94 ? -12.321 0.284 14.484 1.00 98.44 94 LYS A O 1
ATOM 731 N N . HIS A 1 95 ? -10.097 0.236 14.135 1.00 98.44 95 HIS A N 1
ATOM 732 C CA . HIS A 1 95 ? -9.780 -0.438 15.388 1.00 98.44 95 HIS A CA 1
ATOM 733 C C . HIS A 1 95 ? -10.126 0.427 16.614 1.00 98.44 95 HIS A C 1
ATOM 735 O O . HIS A 1 95 ? -10.766 -0.056 17.552 1.00 98.44 95 HIS A O 1
ATOM 741 N N . GLU A 1 96 ? -9.787 1.718 16.597 1.00 98.25 96 GLU A N 1
ATOM 742 C CA . GLU A 1 96 ? -10.137 2.639 17.687 1.00 98.25 96 GLU A CA 1
ATOM 743 C C . GLU A 1 96 ? -11.652 2.845 17.824 1.00 98.25 96 GLU A C 1
ATOM 745 O O . GLU A 1 96 ? -12.185 2.780 18.935 1.00 98.25 96 GLU A O 1
ATOM 750 N N . VAL A 1 97 ? -12.382 2.992 16.714 1.00 98.69 97 VAL A N 1
ATOM 751 C CA . VAL A 1 97 ? -13.853 3.065 16.725 1.00 98.69 97 VAL A CA 1
ATOM 752 C C . VAL A 1 97 ? -14.454 1.802 17.338 1.00 98.69 97 VAL A C 1
ATOM 754 O O . VAL A 1 97 ? -15.348 1.896 18.181 1.00 98.69 97 VAL A O 1
ATOM 757 N N . LYS A 1 98 ? -13.945 0.619 16.979 1.00 98.50 98 LYS A N 1
ATOM 758 C CA . LYS A 1 98 ? -14.403 -0.652 17.554 1.00 98.50 98 LYS A CA 1
ATOM 759 C C . LYS A 1 98 ? -14.197 -0.688 19.072 1.00 98.50 98 LYS A C 1
ATOM 761 O O . LYS A 1 98 ? -15.136 -0.976 19.813 1.00 98.50 98 LYS A O 1
ATOM 766 N N . LYS A 1 99 ? -13.008 -0.317 19.545 1.00 98.50 99 LYS A N 1
ATOM 767 C CA . LYS A 1 99 ? -12.660 -0.269 20.973 1.00 98.50 99 LYS A CA 1
ATOM 768 C C . LYS A 1 99 ? -13.517 0.731 21.752 1.00 98.50 99 LYS A C 1
ATOM 770 O O . LYS A 1 99 ? -13.965 0.440 22.864 1.00 98.50 99 LYS A O 1
ATOM 775 N N . LEU A 1 100 ? -13.757 1.916 21.192 1.00 98.50 100 LEU A N 1
ATOM 776 C CA . LEU A 1 100 ? -14.650 2.911 21.788 1.00 98.50 100 LEU A CA 1
ATOM 777 C C . LEU A 1 100 ? -16.095 2.413 21.824 1.00 98.50 100 LEU A C 1
ATOM 779 O O . LEU A 1 100 ? -16.774 2.607 22.832 1.00 98.50 100 LEU A O 1
ATOM 783 N N . ASN A 1 101 ? -16.549 1.722 20.779 1.00 98.44 101 ASN A N 1
ATOM 784 C CA . ASN A 1 101 ? -17.880 1.131 20.736 1.00 98.44 101 ASN A CA 1
ATOM 785 C C . ASN A 1 101 ? -18.063 0.052 21.817 1.00 98.44 101 ASN A C 1
ATOM 787 O O . ASN A 1 101 ? -19.052 0.086 22.545 1.00 98.44 101 ASN A O 1
ATOM 791 N N . GLU A 1 102 ? -17.090 -0.841 22.006 1.00 98.44 102 GLU A N 1
ATOM 792 C CA . GLU A 1 102 ? -17.106 -1.849 23.079 1.00 98.44 102 GLU A CA 1
ATOM 793 C C . GLU A 1 102 ? -17.139 -1.203 24.475 1.00 98.44 102 GLU A C 1
ATOM 795 O O . GLU A 1 102 ? -17.930 -1.592 25.341 1.00 98.44 102 GLU A O 1
ATOM 800 N N . LYS A 1 103 ? -16.330 -0.157 24.700 1.00 97.88 103 LYS A N 1
ATOM 801 C CA . LYS A 1 103 ? -16.372 0.625 25.948 1.00 97.88 103 LYS A CA 1
ATOM 802 C C . LYS A 1 103 ? -17.736 1.277 26.157 1.00 97.88 103 LYS A C 1
ATOM 804 O O . LYS A 1 103 ? -18.268 1.215 27.264 1.00 97.88 103 LYS A O 1
ATOM 809 N N . ASN A 1 104 ? -18.307 1.876 25.115 1.00 98.31 104 ASN A N 1
ATOM 810 C CA . ASN A 1 104 ? -19.617 2.518 25.173 1.00 98.31 104 ASN A CA 1
ATOM 811 C C . ASN A 1 104 ? -20.717 1.493 25.499 1.00 98.31 104 ASN A C 1
ATOM 813 O O . ASN A 1 104 ? -21.506 1.709 26.415 1.00 98.31 104 ASN A O 1
ATOM 817 N N . GLN A 1 105 ? -20.710 0.323 24.855 1.00 98.19 105 GLN A N 1
ATOM 818 C CA . GLN A 1 105 ? -21.620 -0.782 25.177 1.00 98.19 105 GLN A CA 1
ATOM 819 C C . GLN A 1 105 ? -21.488 -1.230 26.636 1.00 98.19 105 GLN A C 1
ATOM 821 O O . GLN A 1 105 ? -22.492 -1.372 27.335 1.00 98.19 105 GLN A O 1
ATOM 826 N N . ARG A 1 106 ? -20.258 -1.383 27.138 1.00 97.31 106 ARG A N 1
ATOM 827 C CA . ARG A 1 106 ? -20.018 -1.735 28.543 1.00 97.31 106 ARG A CA 1
ATOM 828 C C . ARG A 1 106 ? -20.557 -0.674 29.499 1.00 97.31 106 ARG A C 1
ATOM 830 O O . ARG A 1 106 ? -21.144 -1.020 30.523 1.00 97.31 106 ARG A O 1
ATOM 837 N N . MET A 1 107 ? -20.361 0.603 29.182 1.00 97.12 107 MET A N 1
ATOM 838 C CA . MET A 1 107 ? -20.895 1.709 29.978 1.00 97.12 107 MET A CA 1
ATOM 839 C C . MET A 1 107 ? -22.425 1.716 29.972 1.00 97.12 107 MET A C 1
ATOM 841 O O . MET A 1 107 ? -23.023 1.835 31.039 1.00 97.12 107 MET A O 1
ATOM 845 N N . LYS A 1 108 ? -23.064 1.489 28.818 1.00 97.62 108 LYS A N 1
ATOM 846 C CA . LYS A 1 108 ? -24.524 1.340 28.722 1.00 97.62 108 LYS A CA 1
ATOM 847 C C . LYS A 1 108 ? -25.036 0.198 29.597 1.00 97.62 108 LYS A C 1
ATOM 849 O O . LYS A 1 108 ? -25.968 0.402 30.364 1.00 97.62 108 LYS A O 1
ATOM 854 N N . LEU A 1 109 ? -24.398 -0.974 29.557 1.00 96.56 109 LEU A N 1
ATOM 855 C CA . LEU A 1 109 ? -24.778 -2.109 30.408 1.00 96.56 109 LEU A CA 1
ATOM 856 C C . LEU A 1 109 ? -24.675 -1.779 31.903 1.00 96.56 109 LEU A C 1
ATOM 858 O O . LEU A 1 109 ? -25.574 -2.130 32.664 1.00 96.56 109 LEU A O 1
ATOM 862 N N . LYS A 1 110 ? -23.619 -1.072 32.326 1.00 96.25 110 LYS A N 1
ATOM 863 C CA . LYS A 1 110 ? -23.484 -0.606 33.716 1.00 96.25 110 LYS A CA 1
ATOM 864 C C . LYS A 1 110 ? -24.593 0.365 34.107 1.00 96.25 110 LYS A C 1
ATOM 866 O O . LYS A 1 110 ? -25.133 0.231 35.199 1.00 96.25 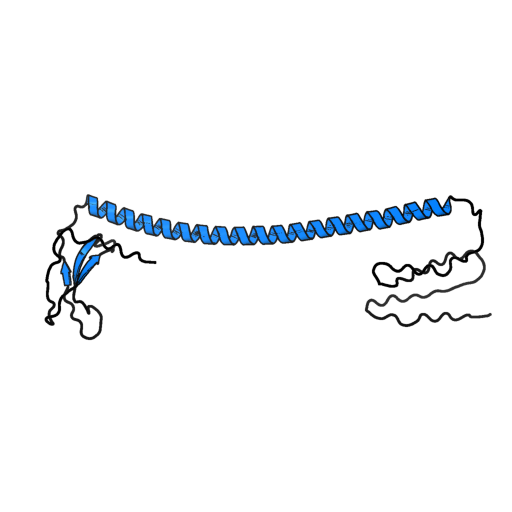110 LYS A O 1
ATOM 871 N N . LEU A 1 111 ? -24.941 1.305 33.227 1.00 96.69 111 LEU A N 1
ATOM 872 C CA . LEU A 1 111 ? -26.047 2.236 33.458 1.00 96.69 111 LEU A CA 1
ATOM 873 C C . LEU A 1 111 ? -27.377 1.493 33.604 1.00 96.69 111 LEU A C 1
ATOM 875 O O . LEU A 1 111 ? -28.093 1.739 34.568 1.00 96.69 111 LEU A O 1
ATOM 879 N N . TYR A 1 112 ? -27.675 0.533 32.722 1.00 93.50 112 TYR A N 1
ATOM 880 C CA . TYR A 1 112 ? -28.889 -0.283 32.829 1.00 93.50 112 TYR A CA 1
ATOM 881 C C . TYR A 1 112 ? -28.928 -1.120 34.115 1.00 93.50 112 TYR A C 1
ATOM 883 O O . TYR A 1 112 ? -29.974 -1.210 34.755 1.00 93.50 112 TYR A O 1
ATOM 891 N N . ALA A 1 113 ? -27.802 -1.713 34.524 1.00 91.88 113 ALA A N 1
ATOM 892 C CA . ALA A 1 113 ? -27.713 -2.469 35.772 1.00 91.88 113 ALA A CA 1
ATOM 893 C C . ALA A 1 113 ? -27.910 -1.572 37.004 1.00 91.88 113 ALA A C 1
ATOM 895 O O . ALA A 1 113 ? -28.653 -1.933 37.915 1.00 91.88 113 ALA A O 1
ATOM 896 N N . TRP A 1 114 ? -27.289 -0.390 37.007 1.00 93.25 114 TRP A N 1
ATOM 897 C CA . TRP A 1 114 ? -27.441 0.595 38.074 1.00 93.25 114 TRP A CA 1
ATOM 898 C C . TRP A 1 114 ? -28.881 1.107 38.170 1.00 93.25 114 TRP A C 1
ATOM 900 O O . TRP A 1 114 ? -29.467 1.071 39.250 1.00 93.25 114 TRP A O 1
ATOM 910 N N . GLN A 1 115 ? -29.486 1.486 37.038 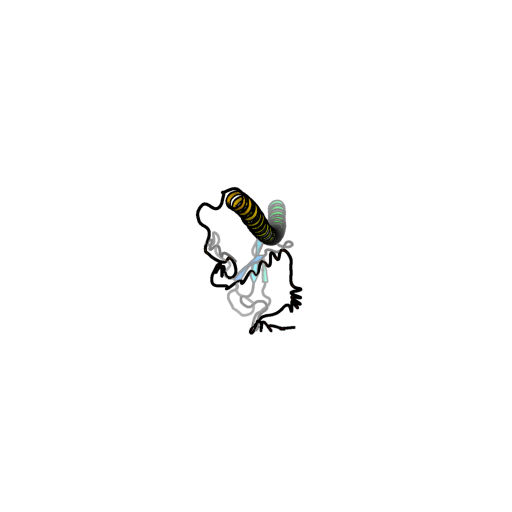1.00 92.00 115 GLN A N 1
ATOM 911 C CA . GLN A 1 115 ? -30.885 1.909 36.978 1.00 92.00 115 GLN A CA 1
ATOM 912 C C . GLN A 1 115 ? -31.805 0.802 37.510 1.00 92.00 115 GLN A C 1
ATOM 914 O O . GLN A 1 115 ? -32.685 1.071 38.319 1.00 92.00 115 GLN A O 1
ATOM 919 N N . ARG A 1 116 ? -31.568 -0.462 37.139 1.00 87.88 116 ARG A N 1
ATOM 920 C CA . ARG A 1 116 ? -32.343 -1.600 37.651 1.00 87.88 116 ARG A CA 1
ATOM 921 C C . ARG A 1 116 ? -32.192 -1.803 39.163 1.00 87.88 116 ARG A C 1
ATOM 923 O O . ARG A 1 116 ? -33.202 -2.070 39.805 1.00 87.88 116 ARG A O 1
ATOM 930 N N . SER A 1 117 ? -30.983 -1.687 39.722 1.00 82.50 117 SER A N 1
ATOM 931 C CA . SER A 1 117 ? -30.775 -1.792 41.179 1.00 82.50 117 SER A CA 1
ATOM 932 C C . SER A 1 117 ? -31.548 -0.700 41.905 1.00 82.50 117 SER A C 1
ATOM 934 O O . SER A 1 117 ? -32.367 -0.998 42.762 1.00 82.50 117 SER A O 1
ATOM 936 N N . PHE A 1 118 ? -31.397 0.553 41.465 1.00 79.56 118 PHE A N 1
ATOM 937 C CA . PHE A 1 118 ? -32.083 1.688 42.076 1.00 79.56 118 PHE A CA 1
ATOM 938 C C . PHE A 1 118 ? -33.613 1.530 42.062 1.00 79.56 118 PHE A C 1
ATOM 940 O O . PHE A 1 118 ? -34.278 1.837 43.049 1.00 79.56 118 PHE A O 1
ATOM 947 N N . PHE A 1 119 ? -34.179 0.998 40.972 1.00 74.25 119 PHE A N 1
ATOM 948 C CA . PHE A 1 119 ? -35.613 0.720 40.891 1.00 74.25 119 PHE A CA 1
ATOM 949 C C . PHE A 1 119 ? -36.055 -0.430 41.805 1.00 74.25 119 PHE A C 1
ATOM 951 O O . PHE A 1 119 ? -37.081 -0.294 42.457 1.00 74.25 119 PHE A O 1
ATOM 958 N N . LEU A 1 120 ? -35.318 -1.541 41.895 1.00 67.75 120 LEU A N 1
ATOM 959 C CA . LEU A 1 120 ? -35.688 -2.654 42.783 1.00 67.75 120 LEU A CA 1
ATOM 960 C C . LEU A 1 120 ? -35.568 -2.264 44.263 1.00 67.75 120 LEU A C 1
ATOM 962 O O . LEU A 1 120 ? -36.461 -2.569 45.054 1.00 67.75 120 LEU A O 1
ATOM 966 N N . ASP A 1 121 ? -34.516 -1.535 44.620 1.00 72.19 121 ASP A N 1
ATOM 967 C CA . ASP A 1 121 ? -34.256 -1.104 45.993 1.00 72.19 121 ASP A CA 1
ATOM 968 C C . ASP A 1 121 ? -35.258 -0.013 46.425 1.00 72.19 121 ASP A C 1
ATOM 970 O O . ASP A 1 121 ? -35.798 -0.049 47.527 1.00 72.19 121 ASP A O 1
ATOM 974 N N . GLY A 1 122 ? -35.609 0.918 45.533 1.00 77.00 122 GLY A N 1
ATOM 975 C CA . GLY A 1 122 ? -36.631 1.933 45.809 1.00 77.00 122 GLY A CA 1
ATOM 976 C C . GLY A 1 122 ? -38.051 1.363 45.894 1.00 77.00 122 GLY A C 1
ATOM 977 O O . GLY A 1 122 ? -38.819 1.726 46.787 1.00 77.00 122 GLY A O 1
ATOM 978 N N . TRP A 1 123 ? -38.410 0.445 44.992 1.00 77.75 123 TRP A N 1
ATOM 979 C CA . TRP A 1 123 ? -39.751 -0.146 44.954 1.00 77.75 123 TRP A CA 1
ATOM 980 C C . TRP A 1 123 ? -39.993 -1.107 46.123 1.00 77.75 123 TRP A C 1
ATOM 982 O O . TRP A 1 123 ? -41.101 -1.161 46.649 1.00 77.75 123 TRP A O 1
ATOM 992 N N . THR A 1 124 ? -38.961 -1.814 46.591 1.00 74.00 124 THR A N 1
ATOM 993 C CA . THR A 1 124 ? -39.053 -2.644 47.805 1.00 74.00 124 THR A CA 1
ATOM 994 C C . THR A 1 124 ? -39.274 -1.801 49.057 1.00 74.00 124 THR A C 1
ATOM 996 O O . THR A 1 124 ? -40.169 -2.119 49.838 1.00 74.00 124 THR A O 1
ATOM 999 N N . ILE A 1 125 ? -38.548 -0.689 49.223 1.00 75.56 125 ILE A N 1
ATOM 1000 C CA . ILE A 1 125 ? -38.771 0.246 50.339 1.00 75.56 125 ILE A CA 1
ATOM 1001 C C . ILE A 1 125 ? -40.198 0.816 50.297 1.00 75.56 125 ILE A C 1
ATOM 1003 O O . ILE A 1 125 ? -40.878 0.847 51.322 1.00 75.56 125 ILE A O 1
ATOM 1007 N N . TYR A 1 126 ? -40.672 1.222 49.115 1.00 79.62 126 TYR A N 1
ATOM 1008 C CA . TYR A 1 126 ? -42.026 1.751 48.924 1.00 79.62 126 TYR A CA 1
ATOM 1009 C C . TYR A 1 126 ? -43.132 0.717 49.203 1.00 79.62 126 TYR A C 1
ATOM 1011 O O . TYR A 1 126 ? -44.136 1.034 49.833 1.00 79.62 126 TYR A O 1
ATOM 1019 N N . LEU A 1 127 ? -42.966 -0.539 48.780 1.00 79.94 127 LEU A N 1
ATOM 1020 C CA . LEU A 1 127 ? -43.935 -1.594 49.092 1.00 79.94 127 LEU A CA 1
ATOM 1021 C C . LEU A 1 127 ? -43.958 -1.941 50.586 1.00 79.94 127 LEU A C 1
ATOM 1023 O O . LEU A 1 127 ? -45.036 -2.119 51.152 1.00 79.94 127 LEU A O 1
ATOM 1027 N N . CYS A 1 128 ? -42.793 -2.006 51.238 1.00 74.88 128 CYS A N 1
ATOM 1028 C CA . CYS A 1 128 ? -42.707 -2.260 52.677 1.00 74.88 128 CYS A CA 1
ATOM 1029 C C . CYS A 1 128 ? -43.429 -1.181 53.498 1.00 74.88 128 CYS A C 1
ATOM 1031 O O . CYS A 1 128 ? -44.083 -1.510 54.488 1.00 74.88 128 CYS A O 1
ATOM 1033 N N . SER A 1 129 ? -43.365 0.090 53.084 1.00 75.88 129 SER A N 1
ATOM 1034 C CA . SER A 1 129 ? -44.068 1.175 53.777 1.00 75.88 129 SER A CA 1
ATOM 1035 C C . SER A 1 129 ? -45.587 1.135 53.577 1.00 75.88 129 SER A C 1
ATOM 1037 O O . SER A 1 129 ? -46.316 1.429 54.523 1.00 75.88 129 SER A O 1
ATOM 1039 N N . ILE A 1 130 ? -46.086 0.698 52.413 1.00 79.31 130 ILE A N 1
ATOM 1040 C CA . ILE A 1 130 ? -47.527 0.470 52.198 1.00 79.31 130 ILE A CA 1
ATOM 1041 C C . ILE A 1 130 ? -48.041 -0.667 53.086 1.00 79.31 130 ILE A C 1
ATOM 1043 O O . ILE A 1 130 ? -49.052 -0.498 53.761 1.00 79.31 130 ILE A O 1
ATOM 1047 N N . VAL A 1 131 ? -47.353 -1.815 53.116 1.00 77.00 131 VAL A N 1
ATOM 1048 C CA . VAL A 1 131 ? -47.785 -2.981 53.910 1.00 77.00 131 VAL A CA 1
ATOM 1049 C C . VAL A 1 131 ? -47.812 -2.661 55.408 1.00 77.00 131 VAL A C 1
ATOM 1051 O O . VAL A 1 131 ? -48.737 -3.080 56.096 1.00 77.00 131 VAL A O 1
ATOM 1054 N N . ALA A 1 132 ? -46.856 -1.873 55.909 1.00 69.12 132 ALA A N 1
ATOM 1055 C CA . ALA A 1 132 ? -46.834 -1.435 57.306 1.00 69.12 132 ALA A CA 1
ATOM 1056 C C . ALA A 1 132 ? -47.959 -0.440 57.669 1.00 69.12 132 ALA A C 1
ATOM 1058 O O . ALA A 1 132 ? -48.304 -0.315 58.842 1.00 69.12 132 ALA A O 1
ATOM 1059 N N . ALA A 1 133 ? -48.526 0.268 56.687 1.00 72.94 133 ALA A N 1
ATOM 1060 C CA . ALA A 1 133 ? -49.576 1.265 56.897 1.00 72.94 133 ALA A CA 1
ATOM 1061 C C . ALA A 1 133 ? -51.004 0.689 56.831 1.00 72.94 133 ALA A C 1
ATOM 1063 O O . ALA A 1 133 ? -51.951 1.382 57.203 1.00 72.94 133 ALA A O 1
ATOM 1064 N N . VAL A 1 134 ? -51.182 -0.557 56.372 1.00 75.56 134 VAL A N 1
ATOM 1065 C CA . VAL A 1 134 ? -52.491 -1.228 56.361 1.00 75.56 134 VAL A CA 1
ATOM 1066 C C . VAL A 1 134 ? -52.740 -1.857 57.740 1.00 75.56 134 VAL A C 1
ATOM 1068 O O . VAL A 1 134 ? -51.987 -2.743 58.145 1.00 75.56 134 VAL A O 1
ATOM 1071 N N . PRO A 1 135 ? -53.787 -1.440 58.480 1.00 65.06 135 PRO A N 1
ATOM 1072 C CA . PRO A 1 135 ? -54.115 -2.026 59.776 1.00 65.06 135 PRO A CA 1
ATOM 1073 C C . PRO A 1 135 ? -54.378 -3.537 59.653 1.00 65.06 135 PRO A C 1
ATOM 1075 O O . PRO A 1 135 ? -55.047 -3.962 58.704 1.00 65.06 135 PRO A O 1
ATOM 1078 N N . PRO A 1 136 ? -53.902 -4.367 60.599 1.00 61.12 136 PRO A N 1
ATOM 1079 C CA . PRO A 1 136 ? -54.057 -5.813 60.532 1.00 61.12 136 PRO A CA 1
ATOM 1080 C C . PRO A 1 136 ? -55.518 -6.193 60.789 1.00 61.12 136 PRO A C 1
ATOM 1082 O O . PRO A 1 136 ? -55.936 -6.363 61.929 1.00 61.12 136 PRO A O 1
ATOM 1085 N N . LEU A 1 137 ? -56.306 -6.341 59.726 1.00 55.62 137 LEU A N 1
ATOM 1086 C CA . LEU A 1 137 ? -57.654 -6.912 59.817 1.00 55.62 137 LEU A CA 1
ATOM 1087 C C . LEU A 1 137 ? -57.661 -8.449 59.747 1.00 55.62 137 LEU A C 1
ATOM 1089 O O . LEU A 1 137 ? -58.692 -9.057 60.004 1.00 55.62 137 LEU A O 1
ATOM 1093 N N . PHE A 1 138 ? -56.513 -9.089 59.495 1.00 47.78 138 PHE A N 1
ATOM 1094 C CA . PHE A 1 138 ? -56.357 -10.545 59.569 1.00 47.78 138 PHE A CA 1
ATOM 1095 C C . PHE A 1 138 ? -54.988 -10.908 60.157 1.00 47.78 138 PHE A C 1
ATOM 1097 O O . PHE A 1 138 ? -53.987 -11.016 59.453 1.00 47.78 138 PHE A O 1
ATOM 1104 N N . ALA A 1 139 ? -54.936 -11.080 61.477 1.00 47.69 139 ALA A N 1
ATOM 1105 C CA . ALA A 1 139 ? -53.818 -11.731 62.144 1.00 47.69 139 ALA A CA 1
ATOM 1106 C C . ALA A 1 139 ? -53.995 -13.253 62.045 1.00 47.69 139 ALA A C 1
ATOM 1108 O O . ALA A 1 139 ? -55.049 -13.758 62.422 1.00 47.69 139 ALA A O 1
ATOM 1109 N N . THR A 1 140 ? -52.977 -13.954 61.527 1.00 46.25 140 THR A N 1
ATOM 1110 C CA . THR A 1 140 ? -52.483 -15.299 61.930 1.00 46.25 140 THR A CA 1
ATOM 1111 C C . THR A 1 140 ? -51.688 -15.970 60.799 1.00 46.25 140 THR A C 1
ATOM 1113 O O . THR A 1 140 ? -51.991 -17.079 60.378 1.00 46.25 140 THR A O 1
ATOM 1116 N N . VAL A 1 141 ? -50.607 -15.344 60.321 1.00 45.00 141 VAL A N 1
ATOM 1117 C CA . VAL A 1 141 ? -49.501 -16.117 59.728 1.00 45.00 141 VAL A CA 1
ATOM 1118 C C . VAL A 1 141 ? -48.182 -15.549 60.244 1.00 45.00 141 VAL A C 1
ATOM 1120 O O . VAL A 1 141 ? -47.886 -14.369 60.085 1.00 45.00 141 VAL A O 1
ATOM 1123 N N . CYS A 1 142 ? -47.429 -16.405 60.931 1.00 38.94 142 CYS A N 1
ATOM 1124 C CA . CYS A 1 142 ? -46.116 -16.129 61.504 1.00 38.94 142 CYS A CA 1
ATOM 1125 C C . CYS A 1 142 ? -45.111 -15.720 60.399 1.00 38.94 142 CYS A C 1
ATOM 1127 O O . CYS A 1 142 ? -44.986 -16.462 59.423 1.00 38.94 142 CYS A O 1
ATOM 1129 N N . PRO A 1 143 ? -44.357 -14.606 60.522 1.00 45.69 143 PRO A N 1
ATOM 1130 C CA . PRO A 1 143 ? -43.472 -14.123 59.452 1.00 45.69 143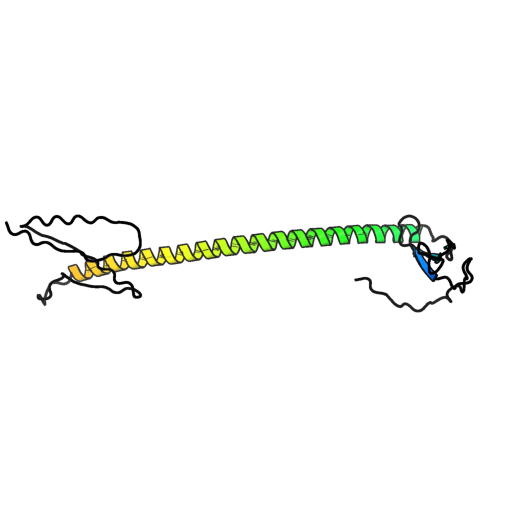 PRO A CA 1
ATOM 1131 C C . PRO A 1 143 ? -42.176 -14.927 59.246 1.00 45.69 143 PRO A C 1
ATOM 1133 O O . PRO A 1 143 ? -41.330 -14.515 58.458 1.00 45.69 143 PRO A O 1
ATOM 1136 N N . ALA A 1 144 ? -41.967 -16.045 59.949 1.00 45.72 144 ALA A N 1
ATOM 1137 C CA . ALA A 1 144 ? -40.631 -16.627 60.096 1.00 45.72 144 ALA A CA 1
ATOM 1138 C C . ALA A 1 144 ? -40.002 -17.215 58.814 1.00 45.72 144 ALA A C 1
ATOM 1140 O O . ALA A 1 144 ? -38.792 -17.420 58.798 1.00 45.72 144 ALA A O 1
ATOM 1141 N N . CYS A 1 145 ? -40.750 -17.461 57.731 1.00 39.75 145 CYS A N 1
ATOM 1142 C CA . CYS A 1 145 ? -40.195 -18.116 56.539 1.00 39.75 145 CYS A CA 1
ATOM 1143 C C . CYS A 1 145 ? -40.834 -17.626 55.230 1.00 39.75 145 CYS A C 1
ATOM 1145 O O . CYS A 1 145 ? -41.631 -18.341 54.625 1.00 39.75 145 CYS A O 1
ATOM 1147 N N . VAL A 1 146 ? -40.450 -16.450 54.728 1.00 41.53 146 VAL A N 1
ATOM 1148 C CA . VAL A 1 146 ? -40.654 -16.134 53.302 1.00 41.53 146 VAL A CA 1
ATOM 1149 C C . VAL A 1 146 ? -39.388 -16.525 52.543 1.00 41.53 146 VAL A C 1
ATOM 1151 O O . VAL A 1 146 ? -38.425 -15.768 52.455 1.00 41.53 146 VAL A O 1
ATOM 1154 N N . VAL A 1 147 ? -39.370 -17.744 52.000 1.00 43.34 147 VAL A N 1
ATOM 1155 C CA . VAL A 1 147 ? -38.332 -18.171 51.052 1.00 43.34 147 VAL A CA 1
ATOM 1156 C C . VAL A 1 147 ? -38.682 -17.583 49.687 1.00 43.34 147 VAL A C 1
ATOM 1158 O O . VAL A 1 147 ? -39.511 -18.127 48.959 1.00 43.34 147 VAL A O 1
ATOM 1161 N N . ALA A 1 148 ? -38.065 -16.458 49.332 1.00 41.59 148 ALA A N 1
ATOM 1162 C CA . ALA A 1 148 ? -38.206 -15.885 47.999 1.00 41.59 148 ALA A CA 1
ATOM 1163 C C . ALA A 1 148 ? -37.205 -16.547 47.040 1.00 41.59 148 ALA A C 1
ATOM 1165 O O . ALA A 1 148 ? -35.994 -16.548 47.269 1.00 41.59 148 ALA A O 1
ATOM 1166 N N . THR A 1 149 ? -37.711 -17.118 45.946 1.00 35.03 149 THR A N 1
ATOM 1167 C CA . THR A 1 149 ? -36.871 -17.668 44.873 1.00 35.03 149 THR A CA 1
ATOM 1168 C C . THR A 1 149 ? -36.797 -16.634 43.759 1.00 35.03 149 THR A C 1
ATOM 1170 O O . THR A 1 149 ? -37.793 -16.393 43.081 1.00 35.03 149 THR A O 1
ATOM 1173 N N . VAL A 1 150 ? -35.635 -16.010 43.557 1.00 39.88 150 VAL A N 1
ATOM 1174 C CA . VAL A 1 150 ? -35.427 -15.051 42.462 1.00 39.88 150 VAL A CA 1
ATOM 1175 C C . VAL A 1 150 ? -34.472 -15.691 41.458 1.00 39.88 150 VAL A C 1
ATOM 1177 O O . VAL A 1 150 ? -33.319 -15.968 41.773 1.00 39.88 150 VAL A O 1
ATOM 1180 N N . ASN A 1 151 ? -34.966 -15.965 40.247 1.00 33.78 151 ASN A N 1
ATOM 1181 C CA . ASN A 1 151 ? -34.204 -16.555 39.135 1.00 33.78 151 ASN A CA 1
ATOM 1182 C C . ASN A 1 151 ? -33.499 -17.892 39.461 1.00 33.78 151 ASN A C 1
ATOM 1184 O O . ASN A 1 151 ? -32.356 -18.107 39.064 1.00 33.78 151 ASN A O 1
ATOM 1188 N N . GLY A 1 152 ? -34.162 -18.791 40.197 1.00 39.12 152 GLY A N 1
ATOM 1189 C CA . GLY A 1 152 ? -33.641 -20.137 40.484 1.00 39.12 152 GLY A CA 1
ATOM 1190 C C . GLY A 1 152 ? -32.553 -20.207 41.563 1.00 39.12 152 GLY A C 1
ATOM 1191 O O . GLY A 1 152 ? -32.087 -21.298 41.883 1.00 39.12 152 GLY A O 1
ATOM 1192 N N . VAL A 1 153 ? -32.184 -19.076 42.171 1.00 40.72 153 VAL A N 1
ATOM 1193 C CA . VAL A 1 153 ? -31.313 -19.026 43.350 1.00 40.72 153 VAL A CA 1
ATOM 1194 C C . VAL A 1 153 ? -32.199 -18.870 44.589 1.00 40.72 153 VAL A C 1
ATOM 1196 O O . VAL A 1 153 ? -33.012 -17.947 44.671 1.00 40.72 153 VAL A O 1
ATOM 1199 N N . LYS A 1 154 ? -32.087 -19.808 45.539 1.00 38.81 154 LYS A N 1
ATOM 1200 C CA . LYS A 1 154 ? -32.776 -19.728 46.835 1.00 38.81 154 LYS A CA 1
ATOM 1201 C C . LYS A 1 154 ? -32.013 -18.747 47.721 1.00 38.81 154 LYS A C 1
ATOM 1203 O O . LYS A 1 154 ? -30.938 -19.084 48.210 1.00 38.81 154 LYS A O 1
ATOM 1208 N N . THR A 1 155 ? -32.564 -17.559 47.931 1.00 40.28 155 THR A N 1
ATOM 1209 C CA . THR A 1 155 ? -31.993 -16.572 48.852 1.00 40.28 155 THR A CA 1
ATOM 1210 C C . THR A 1 155 ? -32.862 -16.548 50.102 1.00 40.28 155 THR A C 1
ATOM 1212 O O . THR A 1 155 ? -34.017 -16.135 50.052 1.00 40.28 155 THR A O 1
ATOM 1215 N N . VAL A 1 156 ? -32.332 -17.040 51.222 1.00 41.41 156 VAL A N 1
ATOM 1216 C CA . VAL A 1 156 ? -33.015 -16.973 52.521 1.00 41.41 156 VAL A CA 1
ATOM 1217 C C . VAL A 1 156 ? -32.655 -15.636 53.159 1.00 41.41 156 VAL A C 1
ATOM 1219 O O . VAL A 1 156 ? -31.515 -15.435 53.567 1.00 41.41 156 VAL A O 1
ATOM 1222 N N . ALA A 1 157 ? -33.611 -14.710 53.218 1.00 41.00 157 ALA A N 1
ATOM 1223 C CA . ALA A 1 157 ? -33.479 -13.485 53.996 1.00 41.00 157 ALA A CA 1
ATOM 1224 C C . ALA A 1 157 ? -34.139 -13.707 55.364 1.00 41.00 157 ALA A C 1
ATOM 1226 O O . ALA A 1 157 ? -35.361 -13.765 55.465 1.00 41.00 157 ALA A O 1
ATOM 1227 N N . LEU A 1 158 ? -33.327 -13.864 56.411 1.00 38.84 158 LEU A N 1
ATOM 1228 C CA . LEU A 1 158 ? -33.793 -13.870 57.799 1.00 38.84 158 LEU A CA 1
ATOM 1229 C C . LEU A 1 158 ? -33.849 -12.421 58.297 1.00 38.84 158 LEU A C 1
ATOM 1231 O O . LEU A 1 158 ? -32.815 -11.822 58.580 1.00 38.84 158 LEU A O 1
ATOM 1235 N N . PHE A 1 159 ? -35.053 -11.859 58.400 1.00 38.19 159 PHE A N 1
ATOM 1236 C CA . PHE A 1 159 ? -35.291 -10.636 59.166 1.00 38.19 159 PHE A CA 1
ATOM 1237 C C . PHE A 1 159 ? -35.710 -11.026 60.586 1.00 38.19 159 PHE A C 1
ATOM 1239 O O . PHE A 1 159 ? -36.840 -11.451 60.813 1.00 38.19 159 PHE A O 1
ATOM 1246 N N . CYS A 1 160 ? -34.800 -10.876 61.549 1.00 33.84 160 CYS A N 1
ATOM 1247 C CA . CYS A 1 160 ? -35.146 -10.937 62.967 1.00 33.84 160 CYS A CA 1
ATOM 1248 C C . CYS A 1 160 ? -35.498 -9.528 63.454 1.00 33.84 160 CYS A C 1
ATOM 1250 O O . CYS A 1 160 ? -34.608 -8.742 63.767 1.00 33.84 160 CYS A O 1
ATOM 1252 N N . THR A 1 161 ? -36.786 -9.201 63.551 1.00 37.84 161 THR A N 1
ATOM 1253 C CA . THR A 1 161 ? -37.244 -8.092 64.400 1.00 37.84 161 THR A CA 1
ATOM 1254 C C . THR A 1 161 ? -37.660 -8.676 65.746 1.00 37.84 161 THR A C 1
ATOM 1256 O O . THR A 1 161 ? -38.799 -9.103 65.921 1.00 37.84 161 THR A O 1
ATOM 1259 N N . GLY A 1 162 ? -36.715 -8.768 66.681 1.00 33.53 162 GLY A N 1
ATOM 1260 C CA . GLY A 1 162 ? -37.012 -9.128 68.066 1.00 33.53 162 GLY A CA 1
ATOM 1261 C C . GLY A 1 162 ? -37.433 -7.893 68.861 1.00 33.53 162 GLY A C 1
ATOM 1262 O O . GLY A 1 162 ? -36.698 -6.910 68.891 1.00 33.53 162 GLY A O 1
ATOM 1263 N N . SER A 1 163 ? -38.590 -7.957 69.521 1.00 34.88 163 SER A N 1
ATOM 1264 C CA . SER A 1 163 ? -38.937 -7.069 70.632 1.00 34.88 163 SER A CA 1
ATOM 1265 C C . SER A 1 163 ? -39.066 -7.903 71.906 1.00 34.88 163 SER A C 1
ATOM 1267 O O . SER A 1 163 ? -39.865 -8.832 71.951 1.00 34.88 163 SER A O 1
ATOM 1269 N N . ILE A 1 164 ? -38.247 -7.518 72.892 1.00 41.09 164 ILE A N 1
ATOM 1270 C CA . ILE A 1 164 ? -38.334 -7.730 74.346 1.00 41.09 164 ILE A CA 1
ATOM 1271 C C . ILE A 1 164 ? -38.430 -9.194 74.818 1.00 41.09 164 ILE A C 1
ATOM 1273 O O . ILE A 1 164 ? -39.505 -9.783 74.843 1.00 41.09 164 ILE A O 1
ATOM 1277 N N . GLY A 1 165 ? -37.309 -9.727 75.331 1.00 37.12 165 GLY A N 1
ATOM 1278 C CA . GLY A 1 165 ? -37.367 -10.730 76.407 1.00 37.12 165 GLY A CA 1
ATOM 1279 C C . GLY A 1 165 ? -36.363 -11.885 76.415 1.00 37.12 165 GLY A C 1
ATOM 1280 O O . GLY A 1 165 ? -36.315 -12.587 77.418 1.00 37.12 165 GLY A O 1
ATOM 1281 N N . SER A 1 166 ? -35.556 -12.112 75.376 1.00 36.16 166 SER A N 1
ATOM 1282 C CA . SER A 1 166 ? -34.562 -13.200 75.400 1.00 36.16 166 SER A CA 1
ATOM 1283 C C . SER A 1 166 ? -33.444 -12.979 74.384 1.00 36.16 166 SER A C 1
ATOM 1285 O O . SER A 1 166 ? -33.719 -12.788 73.197 1.00 36.16 166 SER A O 1
ATOM 1287 N N . ASP A 1 167 ? -32.198 -13.016 74.854 1.00 33.06 167 ASP A N 1
ATOM 1288 C CA . ASP A 1 167 ? -30.986 -12.825 74.055 1.00 33.06 167 ASP A CA 1
ATOM 1289 C C . ASP A 1 167 ? -30.829 -13.927 72.994 1.00 33.06 167 ASP A C 1
ATOM 1291 O O . ASP A 1 167 ? -30.371 -15.034 73.276 1.00 33.06 167 ASP A O 1
ATOM 1295 N N . LEU A 1 168 ? -31.171 -13.619 71.739 1.00 35.88 168 LEU A N 1
ATOM 1296 C CA . LEU A 1 168 ? -30.716 -14.390 70.582 1.00 35.88 168 LEU A CA 1
ATOM 1297 C C . LEU A 1 168 ? -29.435 -13.752 70.033 1.00 35.88 168 LEU A C 1
ATOM 1299 O O . LEU A 1 168 ? -29.474 -12.705 69.386 1.00 35.88 168 LEU A O 1
ATOM 1303 N N . ILE A 1 169 ? -28.289 -14.400 70.254 1.00 35.84 169 ILE A N 1
ATOM 1304 C CA . ILE A 1 169 ? -27.020 -14.018 69.622 1.00 35.84 169 ILE A CA 1
ATOM 1305 C C . ILE A 1 169 ? -26.870 -14.808 68.318 1.00 35.84 169 ILE A C 1
ATOM 1307 O O . ILE A 1 169 ? -26.426 -15.954 68.314 1.00 35.84 169 ILE A O 1
ATOM 1311 N N . CYS A 1 170 ? -27.194 -14.184 67.185 1.00 35.75 170 CYS A N 1
ATOM 1312 C CA . CYS A 1 170 ? -26.863 -14.725 65.866 1.00 35.75 170 CYS A CA 1
ATOM 1313 C C . CYS A 1 170 ? -25.453 -14.268 65.454 1.00 35.75 170 CYS A C 1
ATOM 1315 O O . CYS A 1 170 ? -25.270 -13.133 65.016 1.00 35.75 170 CYS A O 1
ATOM 1317 N N . ARG A 1 171 ? -24.438 -15.139 65.558 1.00 32.66 171 ARG A N 1
ATOM 1318 C CA . ARG A 1 171 ? -23.131 -14.917 64.906 1.00 32.66 171 ARG A CA 1
ATOM 1319 C C . ARG A 1 171 ? -23.162 -15.476 63.484 1.00 32.66 171 ARG A C 1
ATOM 1321 O O . ARG A 1 171 ? -23.017 -16.676 63.288 1.00 32.66 171 ARG A O 1
ATOM 1328 N N . GLY A 1 172 ? -23.318 -14.603 62.491 1.00 36.00 172 GLY A N 1
ATOM 1329 C CA . GLY A 1 172 ? -23.112 -14.950 61.083 1.00 36.00 172 GLY A CA 1
ATOM 1330 C C . GLY A 1 172 ? -21.671 -14.673 60.651 1.00 36.00 172 GLY A C 1
ATOM 1331 O O . GLY A 1 172 ? -21.243 -13.522 60.661 1.00 36.00 172 GLY A O 1
ATOM 1332 N N . TYR A 1 173 ? -20.929 -15.707 60.247 1.00 32.75 173 TYR A N 1
ATOM 1333 C CA . TYR A 1 173 ? -19.684 -15.549 59.491 1.00 32.75 173 TYR A CA 1
ATOM 1334 C C . TYR A 1 173 ? -20.011 -15.556 57.995 1.00 32.75 173 TYR A C 1
ATOM 1336 O O . TYR A 1 173 ? -20.492 -16.558 57.470 1.00 32.75 173 TYR A O 1
ATOM 1344 N N . MET A 1 174 ? -19.737 -14.453 57.296 1.00 27.53 174 MET A N 1
ATOM 1345 C CA . MET A 1 174 ? -19.741 -14.442 55.832 1.00 27.53 174 MET A CA 1
ATOM 1346 C C . MET A 1 174 ? -18.382 -14.939 55.335 1.00 27.53 174 MET A C 1
ATOM 1348 O O . MET A 1 174 ? -17.405 -14.192 55.374 1.00 27.53 174 MET A O 1
ATOM 1352 N N . SER A 1 175 ? -18.300 -16.182 54.856 1.00 30.23 175 SER A N 1
ATOM 1353 C CA . SER A 1 175 ? -17.182 -16.597 54.007 1.00 30.23 175 SER A CA 1
ATOM 1354 C C . SER A 1 175 ? -17.592 -16.480 52.540 1.00 30.23 175 SER A C 1
ATOM 1356 O O . SER A 1 175 ? -18.604 -16.998 52.070 1.00 30.23 175 SER A O 1
ATOM 1358 N N . ASN A 1 176 ? -16.799 -15.703 51.814 1.00 37.69 176 ASN A N 1
ATOM 1359 C CA . ASN A 1 176 ? -16.952 -15.468 50.395 1.00 37.69 176 ASN A CA 1
ATOM 1360 C C . ASN A 1 176 ? -16.377 -16.672 49.646 1.00 37.69 176 ASN A C 1
ATOM 1362 O O . ASN A 1 176 ? -15.179 -16.692 49.391 1.00 37.69 176 ASN A O 1
ATOM 1366 N N . THR A 1 177 ? -17.179 -17.703 49.377 1.00 33.91 177 THR A N 1
ATOM 1367 C CA . THR A 1 177 ? -17.131 -18.550 48.165 1.00 33.91 177 THR A CA 1
ATOM 1368 C C . THR A 1 177 ? -18.085 -19.741 48.292 1.00 33.91 177 THR A C 1
ATOM 1370 O O . THR A 1 177 ? -18.259 -20.302 49.362 1.00 33.91 177 THR A O 1
ATOM 1373 N N . ARG A 1 178 ? -18.717 -20.065 47.153 1.00 39.66 178 ARG A N 1
ATOM 1374 C CA . ARG A 1 178 ? -19.514 -21.256 46.797 1.00 39.66 178 ARG A CA 1
ATOM 1375 C C . ARG A 1 178 ? -19.617 -22.357 47.873 1.00 39.66 178 ARG A C 1
ATOM 1377 O O . ARG A 1 178 ? -18.601 -22.929 48.239 1.00 39.66 178 ARG A O 1
ATOM 1384 N N . TYR A 1 179 ? -20.865 -22.740 48.170 1.00 35.62 179 TYR A N 1
ATOM 1385 C CA . TYR A 1 179 ? -21.349 -23.796 49.082 1.00 35.62 179 TYR A CA 1
ATOM 1386 C C . TYR A 1 179 ? -21.652 -23.326 50.517 1.00 35.62 179 TYR A C 1
ATOM 1388 O O . TYR A 1 179 ? -20.765 -23.217 51.350 1.00 35.62 179 TYR A O 1
ATOM 1396 N N . MET A 1 180 ? -22.942 -23.118 50.824 1.00 30.05 180 MET A N 1
ATOM 1397 C CA . MET A 1 180 ? -23.440 -23.127 52.205 1.00 30.05 180 MET A CA 1
ATOM 1398 C C . MET A 1 180 ? -24.187 -24.434 52.469 1.00 30.05 180 MET A C 1
ATOM 1400 O O . MET A 1 180 ? -25.247 -24.688 51.898 1.00 30.05 180 MET A O 1
ATOM 1404 N N . SER A 1 181 ? -23.616 -25.243 53.355 1.00 34.72 181 SER A N 1
ATOM 1405 C CA . SER A 1 181 ? -24.287 -26.296 54.108 1.00 34.72 181 SER A CA 1
ATOM 1406 C C . SER A 1 181 ? -24.905 -25.710 55.384 1.00 34.72 181 SER A C 1
ATOM 1408 O O . SER A 1 181 ? -24.256 -24.919 56.059 1.00 34.72 181 SER A O 1
ATOM 1410 N N . LEU A 1 182 ? -26.151 -26.115 55.654 1.00 33.00 182 LEU A N 1
ATOM 1411 C CA . LEU A 1 182 ? -26.899 -26.158 56.925 1.00 33.00 182 LEU A CA 1
ATOM 1412 C C . LEU A 1 182 ? -26.495 -25.176 58.047 1.00 33.00 182 LEU A C 1
ATOM 1414 O O . LEU A 1 182 ? -25.457 -25.317 58.685 1.00 33.00 182 LEU A O 1
ATOM 1418 N N . VAL A 1 183 ? -27.402 -24.244 58.359 1.00 36.78 183 VAL A N 1
ATOM 1419 C CA . VAL A 1 183 ? -27.399 -23.490 59.623 1.00 36.78 183 VAL A CA 1
ATOM 1420 C C . VAL A 1 183 ? -28.087 -24.356 60.682 1.00 36.78 183 VAL A C 1
ATOM 1422 O O . VAL A 1 183 ? -29.282 -24.622 60.566 1.00 36.78 183 VAL A O 1
ATOM 1425 N N . GLU A 1 184 ? -27.352 -24.811 61.697 1.00 31.92 184 GLU A N 1
ATOM 1426 C CA . GLU A 1 184 ? -27.946 -25.415 62.896 1.00 31.92 184 GLU A CA 1
ATOM 1427 C C . GLU A 1 184 ? -28.385 -24.315 63.872 1.00 31.92 184 GLU A C 1
ATOM 1429 O O . GLU A 1 184 ? -27.575 -23.497 64.311 1.00 31.92 184 GLU A O 1
ATOM 1434 N N . CYS A 1 185 ? -29.670 -24.300 64.235 1.00 32.91 185 CYS A N 1
ATOM 1435 C CA . CYS A 1 185 ? -30.174 -23.516 65.361 1.00 32.91 185 CYS A CA 1
ATOM 1436 C C . CYS A 1 185 ? -30.108 -24.368 66.631 1.00 32.91 185 CYS A C 1
ATOM 1438 O O . CYS A 1 185 ? -30.819 -25.365 66.741 1.00 32.91 185 CYS A O 1
ATOM 1440 N N . TRP A 1 186 ? -29.299 -23.954 67.606 1.00 30.66 186 TRP A N 1
ATOM 1441 C CA . TRP A 1 186 ? -29.304 -24.543 68.943 1.00 30.66 186 TRP A CA 1
ATOM 1442 C C . TRP A 1 186 ? -30.218 -23.742 69.870 1.00 30.66 186 TRP A C 1
ATOM 1444 O O . TRP A 1 186 ? -30.076 -22.528 70.009 1.00 30.66 186 TRP A O 1
ATOM 1454 N N . TYR A 1 187 ? -31.158 -24.439 70.507 1.00 31.36 187 TYR A N 1
ATOM 1455 C CA . TYR A 1 187 ? -32.029 -23.895 71.545 1.00 31.36 187 TYR A CA 1
ATOM 1456 C C . TYR A 1 187 ? -31.314 -24.069 72.891 1.00 31.36 187 TYR A C 1
ATOM 1458 O O . TYR A 1 187 ? -31.217 -25.185 73.400 1.00 31.36 187 TYR A O 1
ATOM 1466 N N . ILE A 1 188 ? -30.770 -22.995 73.465 1.00 28.98 188 ILE A N 1
ATOM 1467 C CA . ILE A 1 188 ? -30.257 -23.039 74.840 1.00 28.98 188 ILE A CA 1
ATOM 1468 C C . ILE A 1 188 ? -31.430 -22.711 75.760 1.00 28.98 188 ILE A C 1
ATOM 1470 O O . ILE A 1 188 ? -31.850 -21.563 75.855 1.00 28.98 188 ILE A O 1
ATOM 1474 N N . MET A 1 189 ? -31.980 -23.729 76.426 1.00 25.89 189 MET A N 1
ATOM 1475 C CA . MET A 1 189 ? -32.816 -23.502 77.604 1.00 25.89 189 MET A CA 1
ATOM 1476 C C . MET A 1 189 ? -31.920 -23.437 78.838 1.00 25.89 189 MET A C 1
ATOM 1478 O O . MET A 1 189 ? -31.511 -24.485 79.342 1.00 25.89 189 MET A O 1
ATOM 1482 N N . LYS A 1 190 ? -31.626 -22.219 79.300 1.00 31.56 190 LYS A N 1
ATOM 1483 C CA . LYS A 1 190 ? -31.629 -21.801 80.712 1.00 31.56 190 LYS A CA 1
ATOM 1484 C C . LYS A 1 190 ? -31.236 -20.338 80.844 1.00 31.56 190 LYS A C 1
ATOM 1486 O O . LYS A 1 190 ? -30.194 -19.967 80.267 1.00 31.56 190 LYS A O 1
#

Organism: NCBI:txid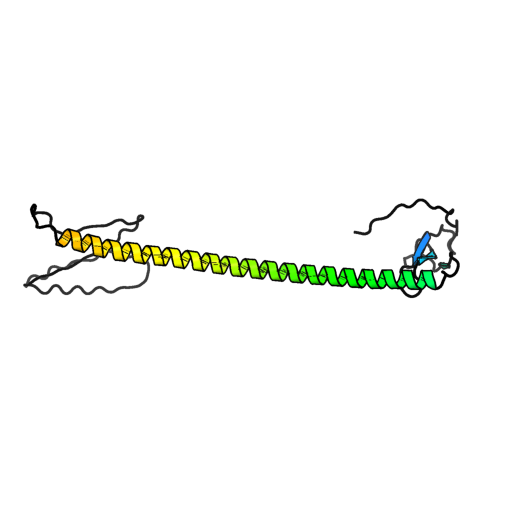171969

Sequence (190 aa):
MLTSSKSGPCCPEPKKICNYGRRCKVATSMTLKNPIHRFVHCRNYGGGGGCDYFEWIDESLDERVRSMAVGLMVSNDTMAAEIKRLENDLEAQKHEVKKLNEKNQRMKLKLYAWQRSFFLDGWTIYLCSIVAAVPPLFATVCPACVVATVNGVKTVALFCTGSIGSDLICRGYMSNTRYMSLVECWYIMK

Foldseek 3Di:
DDDPDPDDDPDDDDQDADPVRHGWDKDADCDLVRHRWIKTAWPQDPHPPTDGDIGTDDDDDDPVVSVVSNVVSVVVVVVVVVVVVVVVVVVVVVVVVVVVVVVVVVVVVVVVVVVVVCVVVVVVVVVVVVVVPDPCPDDDDDPQDDQDQDPNDGDTDGDDPDDDDDDDDDDDDDDPDDDDDDDDDDDDDD

pLDDT: mean 71.75, std 25.35, range [25.89, 98.69]

Radius of gyration: 45.05 Å; chains: 1; bounding box: 82×43×118 Å